Protein AF-A0AAE1FM56-F1 (afdb_monomer)

Nearest PDB structures (foldseek):
  5l8b-assembly4_V  TM=5.623E-01  e=8.344E+00  Rhodospirillum rubrum
  8dt0-assembly1_A  TM=3.353E-01  e=4.845E+00  synthetic construct
  2ykt-assembly1_A-2  TM=2.071E-01  e=7.089E+00  Homo sapiens

Foldseek 3Di:
DPPPVVVVVVVVVVVVVVVCVVCVVVVVLVVVLVVQLPDPPCPPPPNQCQPVPDVHGPDPVCCCVSPVVVVVVVLVVLVVVLVVLVVVLVVVVADLPLPPDPPPDPDPVNSVSSLVSSLSVQLSVLVVQLSVLVVCCVPDDDNVVSVVSVVSNVCSVVSNVCSQCVDPVNVVVVVVVVVVVVVVVVVVVVVVVVVVVD

Radius of gyration: 24.15 Å; Cα contacts (8 Å, |Δi|>4): 77; chains: 1; bounding box: 62×62×66 Å

Organism: Petrolisthes cinctipes (NCBI:txid88211)

Structure (mmCIF, N/CA/C/O backbone):
data_AF-A0AAE1FM56-F1
#
_entry.id   AF-A0AAE1FM56-F1
#
loop_
_atom_site.group_PDB
_atom_site.id
_atom_site.type_symbol
_atom_site.label_atom_id
_atom_site.label_alt_id
_atom_site.label_comp_id
_atom_site.label_asym_id
_atom_site.label_entity_id
_atom_site.label_seq_id
_atom_site.pdbx_PDB_ins_code
_atom_site.Cartn_x
_atom_site.Cartn_y
_atom_site.Cartn_z
_atom_site.occupancy
_atom_site.B_iso_or_equiv
_atom_site.auth_seq_id
_atom_site.auth_comp_id
_atom_site.auth_asym_id
_atom_site.auth_atom_id
_atom_site.pdbx_PDB_model_num
ATOM 1 N N . MET A 1 1 ? -36.621 0.117 8.847 1.00 38.00 1 MET A N 1
ATOM 2 C CA . MET A 1 1 ? -35.661 -0.864 9.403 1.00 38.00 1 MET A CA 1
ATOM 3 C C . MET A 1 1 ? -35.009 -1.579 8.220 1.00 38.00 1 MET A C 1
ATOM 5 O O . MET A 1 1 ? -35.700 -2.290 7.507 1.00 38.00 1 MET A O 1
ATOM 9 N N . ILE A 1 2 ? -33.745 -1.281 7.903 1.00 48.44 2 ILE A N 1
ATOM 10 C CA . ILE A 1 2 ? -33.053 -1.848 6.727 1.00 48.44 2 ILE A CA 1
ATOM 11 C C . ILE A 1 2 ? -32.674 -3.303 7.056 1.00 48.44 2 ILE A C 1
ATOM 13 O O . ILE A 1 2 ? -32.067 -3.522 8.106 1.00 48.44 2 ILE A O 1
ATOM 17 N N . PRO A 1 3 ? -33.013 -4.301 6.220 1.00 51.97 3 PRO A N 1
ATOM 18 C CA . PRO A 1 3 ? -32.754 -5.700 6.537 1.00 51.97 3 PRO A CA 1
ATOM 19 C C . PRO A 1 3 ? -31.245 -5.968 6.604 1.00 51.97 3 PRO A C 1
ATOM 21 O O . PRO A 1 3 ? -30.517 -5.821 5.621 1.00 51.97 3 PRO A O 1
ATOM 24 N N . LEU A 1 4 ? -30.779 -6.387 7.784 1.00 59.28 4 LEU A N 1
ATOM 25 C CA . LEU A 1 4 ? -29.373 -6.677 8.096 1.00 59.28 4 LEU A CA 1
ATOM 26 C C . LEU A 1 4 ? -28.754 -7.711 7.130 1.00 59.28 4 LEU A C 1
ATOM 28 O O . LEU A 1 4 ? -27.566 -7.648 6.811 1.00 59.28 4 LEU A O 1
ATOM 32 N N . SER A 1 5 ? -29.574 -8.626 6.603 1.00 61.75 5 SER A N 1
ATOM 33 C CA . SER A 1 5 ? -29.196 -9.615 5.586 1.00 61.75 5 SER A CA 1
ATOM 34 C C . SER A 1 5 ? -28.772 -8.980 4.254 1.00 61.75 5 SER A C 1
ATOM 36 O O . SER A 1 5 ? -27.830 -9.458 3.618 1.00 61.75 5 SER A O 1
ATOM 38 N N . GLY A 1 6 ? -29.406 -7.872 3.855 1.00 64.44 6 GLY A N 1
ATOM 39 C CA . GLY A 1 6 ? -29.059 -7.120 2.649 1.00 64.44 6 GLY A CA 1
ATOM 40 C C . GLY A 1 6 ? -27.697 -6.434 2.759 1.00 64.44 6 GLY A C 1
ATOM 41 O O . GLY A 1 6 ? -26.914 -6.464 1.809 1.00 64.44 6 GLY A O 1
ATOM 42 N N . ILE A 1 7 ? -27.371 -5.896 3.939 1.00 65.88 7 ILE A N 1
ATOM 43 C CA . ILE A 1 7 ? -26.083 -5.239 4.216 1.00 65.88 7 ILE A CA 1
ATOM 44 C C . ILE A 1 7 ? -24.939 -6.266 4.167 1.00 65.88 7 ILE A C 1
ATOM 46 O O . ILE A 1 7 ? -23.963 -6.067 3.449 1.00 65.88 7 ILE A O 1
ATOM 50 N N . LEU A 1 8 ? -25.098 -7.418 4.828 1.00 69.19 8 LEU A N 1
ATOM 51 C CA . LEU A 1 8 ? -24.075 -8.474 4.853 1.00 69.19 8 LEU A CA 1
ATOM 52 C C . LEU A 1 8 ? -23.844 -9.123 3.478 1.00 69.19 8 LEU A C 1
ATOM 54 O O . LEU A 1 8 ? -22.704 -9.421 3.116 1.00 69.19 8 LEU A O 1
ATOM 58 N N . LYS A 1 9 ? -24.908 -9.342 2.690 1.00 70.25 9 LYS A N 1
ATOM 59 C CA . LYS A 1 9 ? -24.791 -9.865 1.317 1.00 70.25 9 LYS A CA 1
ATOM 60 C C . LYS A 1 9 ? -24.049 -8.876 0.412 1.00 70.25 9 LYS A C 1
ATOM 62 O O . LYS A 1 9 ? -23.222 -9.294 -0.399 1.00 70.25 9 LYS A O 1
ATOM 67 N N . ASN A 1 10 ? -24.301 -7.578 0.587 1.00 78.62 10 ASN A N 1
ATOM 68 C CA . ASN A 1 10 ? -23.604 -6.517 -0.133 1.00 78.62 10 ASN A CA 1
ATOM 69 C C . ASN A 1 10 ? -22.110 -6.471 0.231 1.00 78.62 10 ASN A C 1
ATOM 71 O O . ASN A 1 10 ? -21.266 -6.383 -0.656 1.00 78.62 10 ASN A O 1
ATOM 75 N N . ASP A 1 11 ? -21.765 -6.619 1.511 1.00 81.88 11 ASP A N 1
ATOM 76 C CA . ASP A 1 11 ? -20.370 -6.602 1.965 1.00 81.88 11 ASP A CA 1
ATOM 77 C C . ASP A 1 11 ? -19.562 -7.801 1.451 1.00 81.88 11 ASP A C 1
ATOM 79 O O . ASP A 1 11 ? -18.428 -7.630 1.003 1.00 81.88 11 ASP A O 1
ATOM 83 N N . LYS A 1 12 ? -20.155 -9.003 1.413 1.00 85.75 12 LYS A N 1
ATOM 84 C CA . LYS A 1 12 ? -19.517 -10.186 0.804 1.00 85.75 12 LYS A CA 1
ATOM 85 C C . LYS A 1 12 ? -19.291 -10.013 -0.699 1.00 85.75 12 LYS A C 1
ATOM 87 O O . LYS A 1 12 ? -18.225 -10.360 -1.201 1.00 85.75 12 LYS A O 1
ATOM 92 N N . ARG A 1 13 ? -20.277 -9.461 -1.417 1.00 87.19 13 ARG A N 1
ATOM 93 C CA . ARG A 1 13 ? -20.163 -9.201 -2.861 1.00 87.19 13 ARG A CA 1
ATOM 94 C C . ARG A 1 13 ? -19.077 -8.167 -3.155 1.00 87.19 13 ARG A C 1
ATOM 96 O O . ARG A 1 13 ? -18.262 -8.391 -4.043 1.00 87.19 13 ARG A O 1
ATOM 103 N N . LYS A 1 14 ? -19.034 -7.075 -2.384 1.00 87.69 14 LYS A N 1
ATOM 104 C CA . LYS A 1 14 ? -17.967 -6.068 -2.464 1.00 87.69 14 LYS A CA 1
ATOM 105 C C . LYS A 1 14 ? -16.603 -6.696 -2.213 1.00 87.69 14 LYS A C 1
ATOM 107 O O . LYS A 1 14 ? -15.696 -6.483 -3.003 1.00 87.69 14 LYS A O 1
ATOM 112 N N . PHE A 1 15 ? -16.469 -7.496 -1.154 1.00 87.88 15 PHE A N 1
ATOM 113 C CA . PHE A 1 15 ? -15.223 -8.196 -0.850 1.00 87.88 15 PHE A CA 1
ATOM 114 C C . PHE A 1 15 ? -14.767 -9.079 -2.017 1.00 87.88 15 PHE A C 1
ATOM 116 O O . PHE A 1 15 ? -13.638 -8.934 -2.467 1.00 87.88 15 PHE A O 1
ATOM 123 N N . CYS A 1 16 ? -15.656 -9.916 -2.561 1.00 91.62 16 CYS A N 1
ATOM 124 C CA . CYS A 1 16 ? -15.349 -10.772 -3.708 1.00 91.62 16 CYS A CA 1
ATOM 125 C C . CYS A 1 16 ? -14.880 -9.964 -4.927 1.00 91.62 16 CYS A C 1
ATOM 127 O O . CYS A 1 16 ? -13.864 -10.304 -5.528 1.00 91.62 16 CYS A O 1
ATOM 129 N N . PHE A 1 17 ? -15.564 -8.862 -5.245 1.00 92.62 17 PHE A N 1
ATOM 130 C CA . PHE A 1 17 ? -15.171 -7.988 -6.348 1.00 92.62 17 PHE A CA 1
ATOM 131 C C . PHE A 1 17 ? -13.791 -7.354 -6.123 1.00 92.62 17 PHE A C 1
ATOM 133 O O . PHE A 1 17 ? -12.945 -7.397 -7.012 1.00 92.62 17 PHE A O 1
ATOM 140 N N . TYR A 1 18 ? -13.529 -6.825 -4.922 1.00 89.12 18 TYR A N 1
ATOM 141 C CA . TYR A 1 18 ? -12.221 -6.260 -4.582 1.00 89.12 18 TYR A CA 1
ATOM 142 C C . TYR A 1 18 ? -11.106 -7.308 -4.606 1.00 89.12 18 TYR A C 1
ATOM 144 O O . TYR A 1 18 ? -10.013 -7.000 -5.071 1.00 89.12 18 TYR A O 1
ATOM 152 N N . SER A 1 19 ? -11.369 -8.538 -4.156 1.00 91.69 19 SER A N 1
ATOM 153 C CA . SER A 1 19 ? -10.405 -9.638 -4.234 1.00 91.69 19 SER A CA 1
ATOM 154 C C . SER A 1 19 ? -10.120 -10.053 -5.676 1.00 91.69 19 SER A C 1
ATOM 156 O O . SER A 1 19 ? -8.962 -10.236 -6.043 1.00 91.69 19 SER A O 1
ATOM 158 N N . LEU A 1 20 ? -11.153 -10.173 -6.511 1.00 93.44 20 LEU A N 1
ATOM 159 C CA . LEU A 1 20 ? -10.969 -10.510 -7.920 1.00 93.44 20 LEU A CA 1
ATOM 160 C C . LEU A 1 20 ? -10.170 -9.422 -8.641 1.00 93.44 20 LEU A C 1
ATOM 162 O O . LEU A 1 20 ? -9.275 -9.738 -9.411 1.00 93.44 20 LEU A O 1
ATOM 166 N N . TYR A 1 21 ? -10.435 -8.150 -8.343 1.00 89.62 21 TYR A N 1
ATOM 167 C CA . TYR A 1 21 ? -9.653 -7.038 -8.872 1.00 89.62 21 TYR A CA 1
ATOM 168 C C . TYR A 1 21 ? -8.188 -7.089 -8.407 1.00 89.62 21 TYR A C 1
ATOM 170 O O . TYR A 1 21 ? -7.282 -6.987 -9.230 1.00 89.62 21 TYR A O 1
ATOM 178 N N . SER A 1 22 ? -7.938 -7.291 -7.106 1.00 89.00 22 SER A N 1
ATOM 179 C CA . SER A 1 22 ? -6.583 -7.241 -6.544 1.00 89.00 22 SER A CA 1
ATOM 180 C C . SER A 1 22 ? -5.682 -8.386 -6.998 1.00 89.00 22 SER A C 1
ATOM 182 O O . SER A 1 22 ? -4.487 -8.175 -7.154 1.00 89.00 22 SER A O 1
ATOM 184 N N . TRP A 1 23 ? -6.230 -9.590 -7.176 1.00 92.94 23 TRP A N 1
ATOM 185 C CA . TRP A 1 23 ? -5.461 -10.772 -7.586 1.00 92.94 23 TRP A CA 1
ATOM 186 C C . TRP A 1 23 ? -5.537 -11.021 -9.091 1.00 92.94 23 TRP A C 1
ATOM 188 O O . TRP A 1 23 ? -4.551 -11.413 -9.708 1.00 92.94 23 TRP A O 1
ATOM 198 N N . GLY A 1 24 ? -6.701 -10.769 -9.688 1.00 92.06 24 GLY A N 1
ATOM 199 C CA . GLY A 1 24 ? -6.954 -11.022 -11.099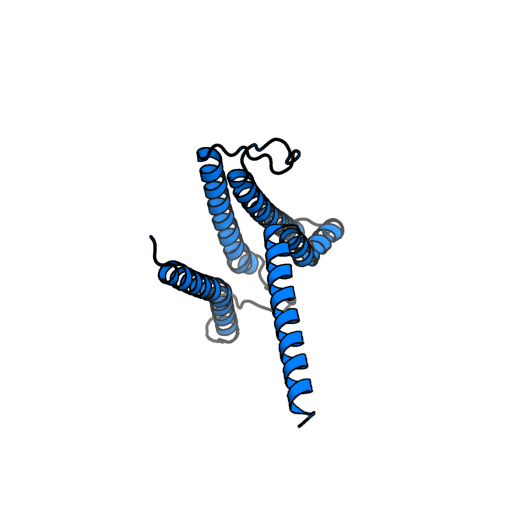 1.00 92.06 24 GLY A CA 1
ATOM 200 C C . GLY A 1 24 ? -6.184 -10.078 -12.008 1.00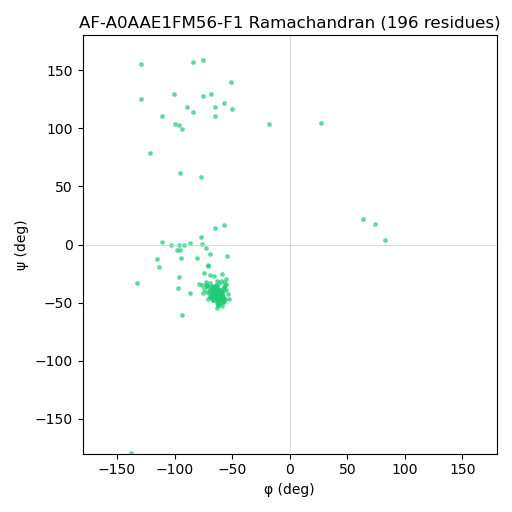 92.06 24 GLY A C 1
ATOM 201 O O . GLY A 1 24 ? -5.565 -10.552 -12.950 1.00 92.06 24 GLY A O 1
ATOM 202 N N . VAL A 1 25 ? -6.156 -8.769 -11.722 1.00 88.00 25 VAL A N 1
ATOM 203 C CA . VAL A 1 25 ? -5.444 -7.809 -12.586 1.00 88.00 25 VAL A CA 1
ATOM 204 C C . VAL A 1 25 ? -3.938 -8.111 -12.648 1.00 88.00 25 VAL A C 1
ATOM 206 O O . VAL A 1 25 ? -3.443 -8.293 -13.760 1.00 88.00 25 VAL A O 1
ATOM 209 N N . PRO A 1 26 ? -3.203 -8.259 -11.523 1.00 87.75 26 PRO A N 1
ATOM 210 C CA . PRO A 1 26 ? -1.799 -8.665 -11.579 1.00 87.75 26 PRO A CA 1
ATOM 211 C C . PRO A 1 26 ? -1.609 -10.041 -12.218 1.00 87.75 26 PRO A C 1
ATOM 213 O O . PRO A 1 26 ? -0.708 -10.202 -13.030 1.00 87.75 26 PRO A O 1
ATOM 216 N N . GLY A 1 27 ? -2.482 -11.011 -11.915 1.00 90.06 27 GLY A N 1
ATOM 217 C CA . GLY A 1 27 ? -2.405 -12.353 -12.493 1.00 90.06 27 GLY A CA 1
ATOM 218 C C . GLY A 1 27 ? -2.537 -12.355 -14.017 1.00 90.06 27 GLY A C 1
ATOM 219 O O . GLY A 1 27 ? -1.738 -12.988 -14.698 1.00 90.06 27 GLY A O 1
ATOM 220 N N . ILE A 1 28 ? -3.495 -11.602 -14.565 1.00 89.31 28 ILE A N 1
ATOM 221 C CA . ILE A 1 28 ? -3.683 -11.454 -16.014 1.00 89.31 28 ILE A CA 1
ATOM 222 C C . ILE A 1 28 ? -2.459 -10.789 -16.646 1.00 89.31 28 ILE A C 1
ATOM 224 O O . ILE A 1 28 ? -1.957 -11.291 -17.649 1.00 89.31 28 ILE A O 1
ATOM 228 N N . ILE A 1 29 ? -1.957 -9.699 -16.053 1.00 84.69 29 ILE A N 1
ATOM 229 C CA . ILE A 1 29 ? -0.752 -9.015 -16.544 1.00 84.69 29 ILE A CA 1
ATOM 230 C C . ILE A 1 29 ? 0.428 -9.994 -16.572 1.00 84.69 29 ILE A C 1
ATOM 232 O O . ILE A 1 29 ? 1.065 -10.135 -17.610 1.00 84.69 29 ILE A O 1
ATOM 236 N N . SER A 1 30 ? 0.665 -10.739 -15.488 1.00 84.25 30 SER A N 1
ATOM 237 C CA . SER A 1 30 ? 1.733 -11.742 -15.420 1.00 84.25 30 SER A CA 1
ATOM 238 C C . SER A 1 30 ? 1.579 -12.849 -16.466 1.00 84.25 30 SER A C 1
ATOM 240 O O . SER A 1 30 ? 2.564 -13.214 -17.101 1.00 84.25 30 SER A O 1
ATOM 242 N N . ILE A 1 31 ? 0.363 -13.363 -16.687 1.00 87.25 31 ILE A N 1
ATOM 243 C CA . ILE A 1 31 ? 0.100 -14.391 -17.708 1.00 87.25 31 ILE A CA 1
ATOM 244 C C . ILE A 1 31 ? 0.421 -13.857 -19.107 1.00 87.25 31 ILE A C 1
ATOM 246 O O . ILE A 1 31 ? 1.085 -14.546 -19.877 1.00 87.25 31 ILE A O 1
ATOM 250 N N . ILE A 1 32 ? -0.005 -12.632 -19.429 1.00 84.06 32 ILE A N 1
ATOM 251 C CA . ILE A 1 32 ? 0.289 -11.996 -20.720 1.00 84.06 32 ILE A CA 1
ATOM 252 C C . ILE A 1 32 ? 1.800 -11.811 -20.887 1.00 84.06 32 ILE A C 1
ATOM 254 O O . ILE A 1 32 ? 2.341 -12.164 -21.932 1.00 84.06 32 ILE A O 1
ATOM 258 N N . THR A 1 33 ? 2.495 -11.313 -19.859 1.00 78.19 33 THR A N 1
ATOM 259 C CA . THR A 1 33 ? 3.954 -11.137 -19.886 1.00 78.19 33 THR A CA 1
ATOM 260 C C . THR A 1 33 ? 4.680 -12.457 -20.149 1.00 78.19 33 THR A C 1
ATOM 262 O O . THR A 1 33 ? 5.563 -12.504 -21.002 1.00 78.19 33 THR A O 1
ATOM 265 N N . VAL A 1 34 ? 4.287 -13.543 -19.474 1.00 80.31 34 VAL A N 1
ATOM 266 C CA . VAL A 1 34 ? 4.878 -14.876 -19.680 1.00 80.31 34 VAL A CA 1
ATOM 267 C C . VAL A 1 34 ? 4.554 -15.425 -21.073 1.00 80.31 34 VAL A C 1
ATOM 269 O O . VAL A 1 34 ? 5.440 -15.962 -21.734 1.00 80.31 34 VAL A O 1
ATOM 272 N N . ALA A 1 35 ? 3.319 -15.261 -21.554 1.00 81.56 35 ALA A N 1
ATOM 273 C CA . ALA A 1 35 ? 2.911 -15.720 -22.881 1.00 81.56 35 ALA A CA 1
ATOM 274 C C . ALA A 1 35 ? 3.663 -14.994 -24.010 1.00 81.56 35 ALA A C 1
ATOM 276 O O . ALA A 1 35 ? 4.073 -15.627 -24.982 1.00 81.56 35 ALA A O 1
ATOM 277 N N . LEU A 1 36 ? 3.882 -13.683 -23.866 1.00 74.69 36 LEU A N 1
ATOM 278 C CA . LEU A 1 36 ? 4.689 -12.894 -24.798 1.00 74.69 36 LEU A CA 1
ATOM 279 C C . LEU A 1 36 ? 6.166 -13.297 -24.754 1.00 74.69 36 LEU A C 1
ATOM 281 O O . LEU A 1 36 ? 6.797 -13.370 -25.801 1.00 74.69 36 LEU A O 1
ATOM 285 N N . HIS A 1 37 ? 6.704 -13.602 -23.570 1.00 70.38 37 HIS A N 1
ATOM 286 C CA . HIS A 1 37 ? 8.084 -14.068 -23.427 1.00 70.38 37 HIS A CA 1
ATOM 287 C C . HIS A 1 37 ? 8.312 -15.457 -24.051 1.00 70.38 37 HIS A C 1
ATOM 289 O O . HIS A 1 37 ? 9.353 -15.693 -24.653 1.00 70.38 37 HIS A O 1
ATOM 295 N N . ALA A 1 38 ? 7.342 -16.368 -23.938 1.00 73.50 38 ALA A N 1
ATOM 296 C CA . ALA A 1 38 ? 7.451 -17.735 -24.452 1.00 73.50 38 ALA A CA 1
ATOM 297 C C . ALA A 1 38 ? 7.182 -17.868 -25.966 1.00 73.50 38 ALA A C 1
ATOM 299 O O . ALA A 1 38 ? 7.415 -18.936 -26.532 1.00 73.50 38 ALA A O 1
ATOM 300 N N . SER A 1 39 ? 6.662 -16.826 -26.626 1.00 69.94 39 SER A N 1
ATOM 301 C CA . SER A 1 39 ? 6.280 -16.887 -28.039 1.00 69.94 39 SER A CA 1
ATOM 302 C C . SER A 1 39 ? 7.449 -16.511 -28.964 1.00 69.94 39 SER A C 1
ATOM 304 O O . SER A 1 39 ? 7.888 -15.362 -28.948 1.00 69.94 39 SER A O 1
ATOM 306 N N . PRO A 1 40 ? 7.913 -17.415 -29.849 1.00 61.56 40 PRO A N 1
ATOM 307 C CA . PRO A 1 40 ? 8.967 -17.119 -30.825 1.00 61.56 40 PRO A CA 1
ATOM 308 C C . PRO A 1 40 ? 8.484 -16.272 -32.021 1.00 61.56 40 PRO A C 1
ATOM 310 O O . PRO A 1 40 ? 9.255 -15.999 -32.937 1.00 61.56 40 PRO A O 1
ATOM 313 N N . LEU A 1 41 ? 7.202 -15.881 -32.058 1.00 54.56 41 LEU A N 1
ATOM 314 C CA . LEU A 1 41 ? 6.525 -15.352 -33.251 1.00 54.56 41 LEU A CA 1
ATOM 315 C C . LEU A 1 41 ? 6.563 -13.824 -33.407 1.00 54.56 41 LEU A C 1
ATOM 317 O O . LEU A 1 41 ? 6.019 -13.315 -34.386 1.00 54.56 41 LEU A O 1
ATOM 321 N N . VAL A 1 42 ? 7.180 -13.074 -32.486 1.00 56.22 42 VAL A N 1
ATOM 322 C CA . VAL A 1 42 ? 7.161 -11.602 -32.541 1.00 56.22 42 VAL A CA 1
ATOM 323 C C . VAL A 1 42 ? 8.579 -11.022 -32.604 1.00 56.22 42 VAL A C 1
ATOM 325 O O . VAL A 1 42 ? 9.088 -10.522 -31.608 1.00 56.22 42 VAL A O 1
ATOM 328 N N . PRO A 1 43 ? 9.235 -11.038 -33.779 1.00 51.66 43 PRO A N 1
ATOM 329 C CA . PRO A 1 43 ? 10.604 -10.536 -33.930 1.00 51.66 43 PRO A CA 1
ATOM 330 C C . PRO A 1 43 ? 10.737 -9.005 -33.790 1.00 51.66 43 PRO A C 1
ATOM 332 O O . PRO A 1 43 ? 11.852 -8.497 -33.751 1.00 51.66 43 PRO A O 1
ATOM 335 N N . SER A 1 44 ? 9.626 -8.256 -33.722 1.00 49.19 44 SER A N 1
ATOM 336 C CA . SER A 1 44 ? 9.615 -6.781 -33.707 1.00 49.19 44 SER A CA 1
ATOM 337 C C . SER A 1 44 ? 9.082 -6.152 -32.417 1.00 49.19 44 SER A C 1
ATOM 339 O O . SER A 1 44 ? 9.228 -4.942 -32.240 1.00 49.19 44 SER A O 1
ATOM 341 N N . VAL A 1 45 ? 8.449 -6.920 -31.529 1.00 51.44 45 VAL A N 1
ATOM 342 C CA . VAL A 1 45 ? 8.114 -6.419 -30.193 1.00 51.44 45 VAL A CA 1
ATOM 343 C C . VAL A 1 45 ? 9.281 -6.854 -29.344 1.00 51.44 45 VAL A C 1
ATOM 345 O O . VAL A 1 45 ? 9.390 -8.036 -29.038 1.00 51.44 45 VAL A O 1
ATOM 348 N N . THR A 1 46 ? 10.186 -5.905 -29.112 1.00 50.28 46 THR A N 1
ATOM 349 C CA . THR A 1 46 ? 11.366 -5.982 -28.254 1.00 50.28 46 THR A CA 1
ATOM 350 C C . THR A 1 46 ? 11.225 -7.146 -27.284 1.00 50.28 46 THR A C 1
ATOM 352 O O . THR A 1 46 ? 10.375 -7.126 -26.394 1.00 50.28 46 THR A O 1
ATOM 355 N N . THR A 1 47 ? 11.939 -8.239 -27.558 1.00 53.81 47 THR A N 1
ATOM 356 C CA . THR A 1 47 ? 11.946 -9.408 -26.684 1.00 53.81 47 THR A CA 1
ATOM 357 C C . THR A 1 47 ? 12.228 -8.883 -25.286 1.00 53.81 47 THR A C 1
ATOM 359 O O . THR A 1 47 ? 13.301 -8.314 -25.091 1.00 53.81 47 THR A O 1
ATOM 362 N N . LEU A 1 48 ? 11.288 -9.045 -24.343 1.00 53.47 48 LEU A N 1
ATOM 363 C CA . LEU A 1 48 ? 11.347 -8.420 -23.009 1.00 53.47 48 LEU A CA 1
ATOM 364 C C . LEU A 1 48 ? 12.658 -8.722 -22.246 1.00 53.47 48 LEU A C 1
ATOM 366 O O . LEU A 1 48 ? 12.920 -8.115 -21.208 1.00 53.47 48 LEU A O 1
ATOM 370 N N . GLY A 1 49 ? 13.484 -9.648 -22.757 1.00 55.00 49 GLY A N 1
ATOM 371 C CA . GLY A 1 49 ? 14.916 -9.719 -22.466 1.00 55.00 49 GLY A CA 1
ATOM 372 C C . GLY A 1 49 ? 15.212 -9.996 -21.000 1.00 55.00 49 GLY A C 1
ATOM 373 O O . GLY A 1 49 ? 16.290 -9.664 -20.512 1.00 55.00 49 GLY A O 1
ATOM 374 N N . PHE A 1 50 ? 14.237 -10.564 -20.286 1.00 54.97 50 PHE A N 1
ATOM 375 C CA . PHE A 1 50 ? 14.378 -10.940 -18.892 1.00 54.97 50 PHE A CA 1
ATOM 376 C C . PHE A 1 50 ? 15.558 -11.898 -18.744 1.00 54.97 50 PHE A C 1
ATOM 378 O O . PHE A 1 50 ? 15.563 -12.968 -19.349 1.00 54.97 50 PHE A O 1
ATOM 385 N N . GLY A 1 51 ? 16.539 -11.533 -17.918 1.00 53.12 51 GLY A N 1
ATOM 386 C CA . GLY A 1 51 ? 17.600 -12.458 -17.523 1.00 53.12 51 GLY A CA 1
ATOM 387 C C . GLY A 1 51 ? 18.767 -12.608 -18.502 1.00 53.12 51 GLY A C 1
ATOM 388 O O . GLY A 1 51 ? 19.641 -13.421 -18.226 1.00 53.12 51 GLY A O 1
ATOM 389 N N . GLU A 1 52 ? 18.832 -11.855 -19.608 1.00 56.59 52 GLU A N 1
ATOM 390 C CA . GLU A 1 52 ? 19.955 -11.977 -20.561 1.00 56.59 52 GLU A CA 1
ATOM 391 C C . GLU A 1 52 ? 21.238 -11.260 -20.096 1.00 56.59 52 GLU A C 1
ATOM 393 O O . GLU A 1 52 ? 22.337 -11.730 -20.374 1.00 56.59 52 GLU A O 1
ATOM 398 N N . ILE A 1 53 ? 21.117 -10.124 -19.393 1.00 54.56 53 ILE A N 1
ATOM 399 C CA . ILE A 1 53 ? 22.261 -9.331 -18.877 1.00 54.56 53 ILE A CA 1
ATOM 400 C C . ILE A 1 53 ? 22.056 -8.945 -17.400 1.00 54.56 53 ILE A C 1
ATOM 402 O O . ILE A 1 53 ? 23.005 -8.913 -16.622 1.00 54.56 53 ILE A O 1
ATOM 406 N N . SER A 1 54 ? 20.805 -8.710 -16.998 1.00 54.03 54 SER A N 1
ATOM 407 C CA . SER A 1 54 ? 20.372 -8.500 -15.612 1.00 54.03 54 SER A CA 1
ATOM 408 C C . SER A 1 54 ? 19.197 -9.430 -15.322 1.00 54.03 54 SER A C 1
ATOM 410 O O . SER A 1 54 ? 18.444 -9.757 -16.237 1.00 54.03 54 SER A O 1
ATOM 412 N N . CYS A 1 55 ? 18.951 -9.785 -14.056 1.00 58.34 55 CYS A N 1
ATOM 413 C CA . CYS A 1 55 ? 17.758 -10.547 -13.633 1.00 58.34 55 CYS A CA 1
ATOM 414 C C . CYS A 1 55 ? 16.419 -9.790 -13.835 1.00 58.34 55 CYS A C 1
ATOM 416 O O . CYS A 1 55 ? 15.399 -10.171 -13.267 1.00 58.34 55 CYS A O 1
ATOM 418 N N . TRP A 1 56 ? 16.421 -8.700 -14.604 1.00 63.69 56 TRP A N 1
ATOM 419 C CA . TRP A 1 56 ? 15.321 -7.762 -14.803 1.00 63.69 56 TRP A CA 1
ATOM 420 C C . TRP A 1 56 ? 15.200 -7.367 -16.288 1.00 63.69 56 TRP A C 1
ATOM 422 O O . TRP A 1 56 ? 15.955 -7.878 -17.113 1.00 63.69 56 TRP A O 1
ATOM 432 N N . PHE A 1 57 ? 14.238 -6.500 -16.635 1.00 62.56 57 PHE A N 1
ATOM 433 C CA . PHE A 1 57 ? 14.012 -6.023 -18.010 1.00 62.56 57 PHE A CA 1
ATOM 434 C C . PHE A 1 57 ? 15.299 -5.500 -18.664 1.00 62.56 57 PHE A C 1
ATOM 436 O O . PHE A 1 57 ? 16.083 -4.795 -18.024 1.00 62.56 57 PHE A O 1
ATOM 443 N N . ARG A 1 58 ? 15.486 -5.815 -19.952 1.00 60.91 58 ARG A N 1
ATOM 444 C CA . ARG A 1 58 ? 16.683 -5.437 -20.717 1.00 60.91 58 ARG A CA 1
ATOM 445 C C . ARG A 1 58 ? 16.703 -3.957 -21.106 1.00 60.91 58 ARG A C 1
ATOM 447 O O . ARG A 1 58 ? 17.760 -3.336 -21.026 1.00 60.91 58 ARG A O 1
ATOM 454 N N . GLY A 1 59 ? 15.574 -3.395 -21.540 1.00 65.12 59 GLY A N 1
ATOM 455 C CA . GLY A 1 59 ? 15.473 -2.001 -21.963 1.00 65.12 59 GLY A CA 1
ATOM 456 C C . GLY A 1 59 ? 14.877 -1.080 -20.902 1.00 65.12 59 GLY A C 1
ATOM 457 O O . GLY A 1 59 ? 13.769 -1.294 -20.411 1.00 65.12 59 GLY A O 1
ATOM 458 N N . ASP A 1 60 ? 15.565 0.032 -20.642 1.00 66.56 60 ASP A N 1
ATOM 459 C CA . ASP A 1 60 ? 15.089 1.119 -19.777 1.00 66.56 60 ASP A CA 1
ATOM 460 C C . ASP A 1 60 ? 13.716 1.669 -20.207 1.00 66.56 60 ASP A C 1
ATOM 462 O O . ASP A 1 60 ? 12.905 2.063 -19.370 1.00 66.56 60 ASP A O 1
ATOM 466 N N . ILE A 1 61 ? 13.439 1.682 -21.515 1.00 67.69 61 ILE A N 1
ATOM 467 C CA . ILE A 1 61 ? 12.168 2.158 -22.083 1.00 67.69 61 ILE A CA 1
ATOM 468 C C . ILE A 1 61 ? 11.037 1.150 -21.863 1.00 67.69 61 ILE A C 1
ATOM 470 O O . ILE A 1 61 ? 9.912 1.546 -21.567 1.00 67.69 61 ILE A O 1
ATOM 474 N N . GLU A 1 62 ? 11.325 -0.147 -21.964 1.00 70.00 62 GLU A N 1
ATOM 475 C CA . GLU A 1 62 ? 10.345 -1.213 -21.730 1.00 70.00 62 GLU A CA 1
ATOM 476 C C . GLU A 1 62 ? 9.978 -1.269 -20.248 1.00 70.00 62 GLU A C 1
ATOM 478 O O . GLU A 1 62 ? 8.802 -1.320 -19.887 1.00 70.00 62 GLU A O 1
ATOM 483 N N . LEU A 1 63 ? 10.990 -1.160 -19.386 1.00 72.50 63 LEU A N 1
ATOM 484 C CA . LEU A 1 63 ? 10.821 -1.057 -17.947 1.00 72.50 63 LEU A CA 1
ATOM 485 C C . LEU A 1 63 ? 9.967 0.162 -17.569 1.00 72.50 63 LEU A C 1
ATOM 487 O O . LEU A 1 63 ? 9.037 0.056 -16.764 1.00 72.50 63 LEU A O 1
ATOM 491 N N . LEU A 1 64 ? 10.256 1.318 -18.174 1.00 73.69 64 LEU A N 1
ATOM 492 C CA . LEU A 1 64 ? 9.492 2.539 -17.947 1.00 73.69 64 LEU A CA 1
ATOM 493 C C . LEU A 1 64 ? 8.034 2.386 -18.401 1.00 73.69 64 LEU A C 1
ATOM 495 O O . LEU A 1 64 ? 7.120 2.700 -17.644 1.00 73.69 64 LEU A O 1
ATOM 499 N N . ALA A 1 65 ? 7.805 1.912 -19.626 1.00 73.44 65 ALA A N 1
ATOM 500 C CA . ALA A 1 65 ? 6.474 1.867 -20.220 1.00 73.44 65 ALA A CA 1
ATOM 501 C C . ALA A 1 65 ? 5.572 0.814 -19.560 1.00 73.44 65 ALA A C 1
ATOM 503 O O . ALA A 1 65 ? 4.432 1.118 -19.205 1.00 73.44 65 ALA A O 1
ATOM 504 N N . TYR A 1 66 ? 6.075 -0.408 -19.365 1.00 73.12 66 TYR A N 1
ATOM 505 C CA . TYR A 1 66 ? 5.251 -1.529 -18.911 1.00 73.12 66 TYR A CA 1
ATOM 506 C C . TYR A 1 66 ? 5.123 -1.608 -17.390 1.00 73.12 66 TYR A C 1
ATOM 508 O O . TYR A 1 66 ? 4.029 -1.853 -16.885 1.00 73.12 66 TYR A O 1
ATOM 516 N N . PHE A 1 67 ? 6.209 -1.381 -16.648 1.00 77.38 67 PHE A N 1
ATOM 517 C CA . PHE A 1 67 ? 6.194 -1.498 -15.190 1.00 77.38 67 PHE A CA 1
ATOM 518 C C . PHE A 1 67 ? 5.921 -0.148 -14.525 1.00 77.38 67 PHE A C 1
ATOM 520 O O . PHE A 1 67 ? 4.890 0.022 -13.870 1.00 77.38 67 PHE A O 1
ATOM 527 N N . TYR A 1 68 ? 6.791 0.845 -14.741 1.00 82.38 68 TYR A N 1
ATOM 528 C CA . TYR A 1 68 ? 6.628 2.156 -14.105 1.00 82.38 68 TYR A CA 1
ATOM 529 C C . TYR A 1 68 ? 5.370 2.885 -14.586 1.00 82.38 68 TYR A C 1
ATOM 531 O O . TYR A 1 68 ? 4.716 3.537 -13.776 1.00 82.38 68 TYR A O 1
ATOM 539 N N . GLY A 1 69 ? 4.981 2.747 -15.855 1.00 83.94 69 GLY A N 1
ATOM 540 C CA . GLY A 1 69 ? 3.762 3.338 -16.407 1.00 83.94 69 GLY A CA 1
ATOM 541 C C . GLY A 1 69 ? 2.496 2.809 -15.732 1.00 83.94 69 GLY A C 1
ATOM 542 O O . GLY A 1 69 ? 1.692 3.591 -15.218 1.00 83.94 69 GLY A O 1
ATOM 543 N N . PHE A 1 70 ? 2.348 1.481 -15.655 1.00 83.50 70 PHE A N 1
ATOM 544 C CA . PHE A 1 70 ? 1.212 0.850 -14.980 1.00 83.50 70 PHE A CA 1
ATOM 545 C C . PHE A 1 70 ? 1.136 1.248 -13.505 1.00 83.50 70 PHE A C 1
ATOM 547 O O . PHE A 1 70 ? 0.064 1.622 -13.018 1.00 83.50 70 PHE A O 1
ATOM 554 N N . VAL A 1 71 ? 2.263 1.229 -12.785 1.00 86.06 71 VAL A N 1
ATOM 555 C CA . VAL A 1 71 ? 2.211 1.581 -11.365 1.00 86.06 71 VAL A CA 1
ATOM 556 C C . VAL A 1 71 ? 2.009 3.079 -11.136 1.00 86.06 71 VAL A C 1
ATOM 558 O O . VAL A 1 71 ? 1.257 3.460 -10.238 1.00 86.06 71 VAL A O 1
ATOM 561 N N . SER A 1 72 ? 2.575 3.941 -11.981 1.00 86.12 72 SER A N 1
ATOM 562 C CA . SER A 1 72 ? 2.320 5.387 -11.931 1.00 86.12 72 SER A CA 1
ATOM 563 C C . SER A 1 72 ? 0.837 5.698 -12.134 1.00 86.12 72 SER A C 1
ATOM 565 O O . SER A 1 72 ? 0.277 6.524 -11.413 1.00 86.12 72 SER A O 1
ATOM 567 N N . PHE A 1 73 ? 0.166 4.989 -13.050 1.00 89.56 73 PHE A N 1
ATOM 568 C CA . PHE A 1 73 ? -1.282 5.094 -13.229 1.00 89.56 73 PHE A CA 1
ATOM 569 C C . PHE A 1 73 ? -2.049 4.688 -11.961 1.00 89.56 73 PHE A C 1
ATOM 571 O O . PHE A 1 73 ? -2.925 5.427 -11.505 1.00 89.56 73 PHE A O 1
ATOM 578 N N . LEU A 1 74 ? -1.698 3.554 -11.343 1.00 88.44 74 LEU A N 1
ATOM 579 C CA . LEU A 1 74 ? -2.315 3.125 -10.083 1.00 88.44 74 LEU A CA 1
ATOM 580 C C . LEU A 1 74 ? -2.091 4.145 -8.963 1.00 88.44 74 LEU A C 1
ATOM 582 O O . LEU A 1 74 ? -3.001 4.416 -8.176 1.00 88.44 74 LEU A O 1
ATOM 586 N N . PHE A 1 75 ? -0.894 4.718 -8.876 1.00 88.06 75 PHE A N 1
ATOM 587 C CA . PHE A 1 75 ? -0.565 5.738 -7.892 1.00 88.06 75 PHE A CA 1
ATOM 588 C C . PHE A 1 75 ? -1.393 7.013 -8.102 1.00 88.06 75 PHE A C 1
ATOM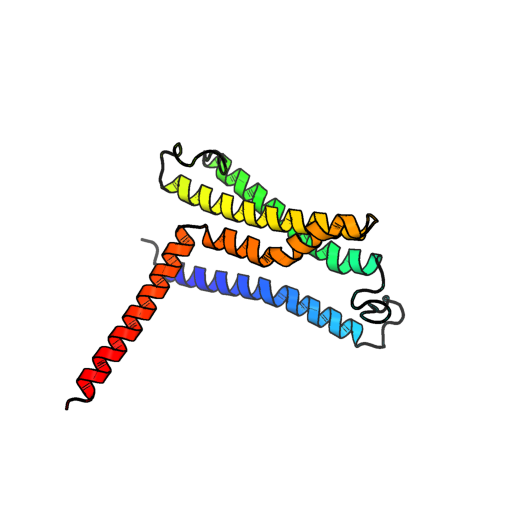 590 O O . PHE A 1 75 ? -2.001 7.511 -7.152 1.00 88.06 75 PHE A O 1
ATOM 597 N N . ALA A 1 76 ? -1.504 7.486 -9.346 1.00 90.06 76 ALA A N 1
ATOM 598 C CA . ALA A 1 76 ? -2.331 8.635 -9.708 1.00 90.06 76 ALA A CA 1
ATOM 599 C C . ALA A 1 76 ? -3.815 8.401 -9.381 1.00 90.06 76 ALA A C 1
ATOM 601 O O . ALA A 1 76 ? -4.455 9.251 -8.761 1.00 90.06 76 ALA A O 1
ATOM 602 N N . ALA A 1 77 ? -4.357 7.225 -9.708 1.00 90.81 77 ALA A N 1
ATOM 603 C CA . ALA A 1 77 ? -5.729 6.864 -9.354 1.00 90.81 77 ALA A CA 1
ATOM 604 C C . ALA A 1 77 ? -5.948 6.868 -7.828 1.00 90.81 77 ALA A C 1
ATOM 606 O O . ALA A 1 77 ? -6.938 7.416 -7.338 1.00 90.81 77 ALA A O 1
ATOM 607 N N . ASN A 1 78 ? -5.002 6.319 -7.057 1.00 89.44 78 ASN A N 1
ATOM 608 C CA . ASN A 1 78 ? -5.054 6.354 -5.594 1.00 89.44 78 ASN A CA 1
ATOM 609 C C . ASN A 1 78 ? -4.983 7.783 -5.037 1.00 89.44 78 ASN A C 1
ATOM 611 O O . ASN A 1 78 ? -5.690 8.088 -4.074 1.00 89.44 78 ASN A O 1
ATOM 615 N N . LEU A 1 79 ? -4.186 8.664 -5.646 1.00 90.62 79 LEU A N 1
ATOM 616 C CA . LEU A 1 79 ? -4.118 10.074 -5.271 1.00 90.62 79 LEU A CA 1
ATOM 617 C C . LEU A 1 79 ? -5.466 10.772 -5.492 1.00 90.62 79 LEU A C 1
ATOM 619 O O . LEU A 1 79 ? -5.949 11.440 -4.582 1.00 90.62 79 LEU A O 1
ATOM 623 N N . VAL A 1 80 ? -6.121 10.569 -6.640 1.00 93.06 80 VAL A N 1
ATOM 624 C CA . VAL A 1 80 ? -7.455 11.144 -6.904 1.00 93.06 80 VAL A CA 1
ATOM 625 C C . VAL A 1 80 ? -8.475 10.671 -5.864 1.00 93.06 80 VAL A C 1
ATOM 627 O O . VAL A 1 80 ? -9.221 11.481 -5.315 1.00 93.06 80 VAL A O 1
ATOM 630 N N . LEU A 1 81 ? -8.483 9.378 -5.525 1.00 87.62 81 LEU A N 1
ATOM 631 C CA . LEU A 1 81 ? -9.371 8.834 -4.489 1.00 87.62 81 LEU A CA 1
ATOM 632 C C . LEU A 1 81 ? -9.079 9.419 -3.099 1.00 87.62 81 LEU A C 1
ATOM 634 O O . LEU A 1 81 ? -10.002 9.663 -2.312 1.00 87.62 81 LEU A O 1
ATOM 638 N N . LEU A 1 82 ? -7.804 9.654 -2.784 1.00 87.06 82 LEU A N 1
ATOM 639 C CA . LEU A 1 82 ? -7.390 10.285 -1.537 1.00 87.06 82 LEU A CA 1
ATOM 640 C C . LEU A 1 82 ? -7.856 11.745 -1.482 1.00 87.06 82 LEU A C 1
ATOM 642 O O . LEU A 1 82 ? -8.459 12.136 -0.485 1.00 87.06 82 LEU A O 1
ATOM 646 N N . LEU A 1 83 ? -7.656 12.512 -2.558 1.00 89.19 83 LEU A N 1
ATOM 647 C CA . LEU A 1 83 ? -8.124 13.896 -2.688 1.00 89.19 83 LEU A CA 1
ATOM 648 C C . LEU A 1 83 ? -9.646 13.986 -2.572 1.00 89.19 83 LEU A C 1
ATOM 650 O O . LEU A 1 83 ? -10.155 14.808 -1.815 1.00 89.19 83 LEU A O 1
ATOM 654 N N . HIS A 1 84 ? -10.374 13.086 -3.233 1.00 87.94 84 HIS A N 1
ATOM 655 C CA . HIS A 1 84 ? -11.823 12.989 -3.087 1.00 87.94 84 HIS A CA 1
ATOM 656 C C . HIS A 1 84 ? -12.222 12.713 -1.629 1.00 87.94 84 HIS A C 1
ATOM 658 O O . HIS A 1 84 ? -13.150 13.321 -1.103 1.00 87.94 84 HIS A O 1
ATOM 664 N N . THR A 1 85 ? -11.494 11.836 -0.931 1.00 84.69 85 THR A N 1
ATOM 665 C CA . THR A 1 85 ? -11.752 11.561 0.492 1.00 84.69 85 THR A CA 1
ATOM 666 C C . THR A 1 85 ? -11.456 12.781 1.376 1.00 84.69 85 THR A C 1
ATOM 668 O O . THR A 1 85 ? -12.220 13.039 2.304 1.00 84.69 85 THR A O 1
ATOM 671 N N . ILE A 1 86 ? -10.392 13.543 1.089 1.00 84.12 86 ILE A N 1
ATOM 672 C CA . ILE A 1 86 ? -10.077 14.809 1.778 1.00 84.12 86 ILE A CA 1
ATOM 673 C C . ILE A 1 86 ? -11.209 15.810 1.571 1.00 84.12 86 ILE A C 1
ATOM 675 O O . ILE A 1 86 ? -11.689 16.395 2.538 1.00 84.12 86 ILE A O 1
ATOM 679 N N . TRP A 1 87 ? -11.658 15.978 0.328 1.00 85.75 87 TRP A N 1
ATOM 680 C CA . TRP A 1 87 ? -12.720 16.914 -0.021 1.00 85.75 87 TRP A CA 1
ATOM 681 C C . TRP A 1 87 ? -14.033 16.574 0.689 1.00 85.75 87 TRP A C 1
ATOM 683 O O . TRP A 1 87 ? -14.628 17.434 1.336 1.00 85.75 87 TRP A O 1
ATOM 693 N N . MET A 1 88 ? -14.421 15.296 0.681 1.00 82.88 88 MET A N 1
ATOM 694 C CA . MET A 1 88 ? -15.585 14.806 1.424 1.00 82.88 88 MET A CA 1
ATOM 695 C C . MET A 1 88 ? -15.456 15.031 2.938 1.00 82.88 88 MET A C 1
ATOM 697 O O . MET A 1 88 ? -16.429 15.400 3.594 1.00 82.88 88 MET A O 1
ATOM 701 N N . LEU A 1 89 ? -14.267 14.820 3.513 1.00 76.12 89 LEU A N 1
ATOM 702 C CA . LEU A 1 89 ? -14.020 15.038 4.942 1.00 76.12 89 LEU A CA 1
ATOM 703 C C . LEU A 1 89 ? -14.087 16.527 5.313 1.00 76.12 89 LEU A C 1
ATOM 705 O O . LEU A 1 89 ? -14.643 16.874 6.354 1.00 76.12 89 LEU A O 1
ATOM 709 N N . HIS A 1 90 ? -13.567 17.394 4.445 1.00 77.75 90 HIS A N 1
ATOM 710 C CA . HIS A 1 90 ? -13.634 18.843 4.600 1.00 77.75 90 HIS A CA 1
ATOM 711 C C . HIS A 1 90 ? -15.082 19.345 4.522 1.00 77.75 90 HIS A C 1
ATOM 713 O O . HIS A 1 90 ? -15.512 20.127 5.366 1.00 77.75 90 HIS A O 1
ATOM 719 N N . GLN A 1 91 ? -15.869 18.842 3.564 1.00 78.25 91 GLN A N 1
ATOM 720 C CA . GLN A 1 91 ? -17.291 19.175 3.440 1.00 78.25 91 GLN A CA 1
ATOM 721 C C . GLN A 1 91 ? -18.109 18.721 4.660 1.00 78.25 91 GLN A C 1
ATOM 723 O O . GLN A 1 91 ? -19.061 19.390 5.049 1.00 78.25 91 GLN A O 1
ATOM 728 N N . ALA A 1 92 ? -17.713 17.622 5.307 1.00 72.00 92 ALA A N 1
ATOM 729 C CA . ALA A 1 92 ? -18.313 17.146 6.552 1.00 72.00 92 ALA A CA 1
ATOM 730 C C . ALA A 1 92 ? -17.878 17.941 7.807 1.00 72.00 92 ALA A C 1
ATOM 732 O O . ALA A 1 92 ? -18.209 17.542 8.924 1.00 72.00 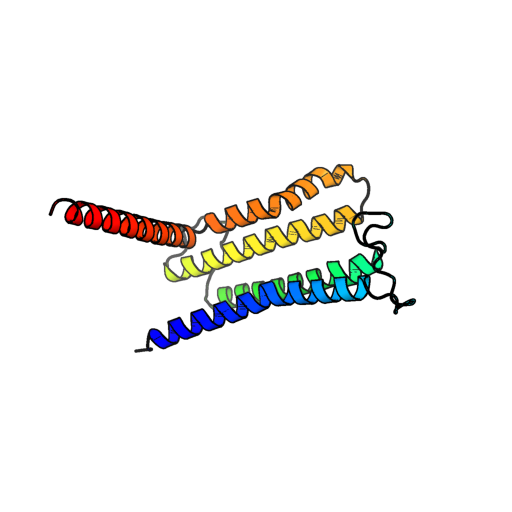92 ALA A O 1
ATOM 733 N N . GLY A 1 93 ? -17.123 19.038 7.652 1.00 66.44 93 GLY A N 1
ATOM 734 C CA . GLY A 1 93 ? -16.651 19.880 8.758 1.00 66.44 93 GLY A CA 1
ATOM 735 C C . GLY A 1 93 ? -15.522 19.255 9.585 1.00 66.44 93 GLY A C 1
ATOM 736 O O . GLY A 1 93 ? -15.287 19.653 10.725 1.00 66.44 93 GLY A O 1
ATOM 737 N N . GLY A 1 94 ? -14.836 18.237 9.056 1.00 62.72 94 GLY A N 1
ATOM 738 C CA . GLY A 1 9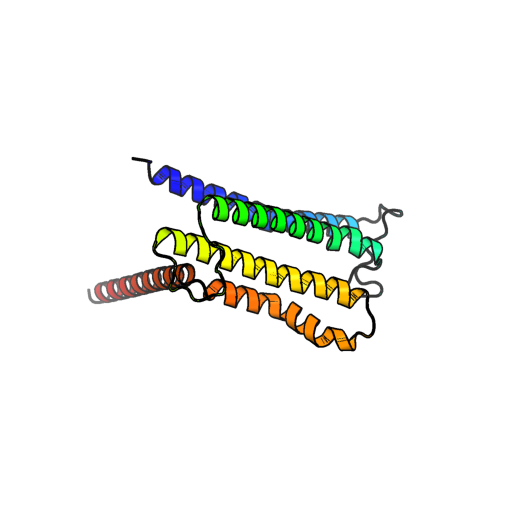4 ? -13.697 17.612 9.719 1.00 62.72 94 GLY A CA 1
ATOM 739 C C . GLY A 1 94 ? -12.402 18.384 9.465 1.00 62.72 94 GLY A C 1
ATOM 740 O O . GLY A 1 94 ? -11.897 18.384 8.346 1.00 62.72 94 GLY A O 1
ATOM 741 N N . SER A 1 95 ? -11.807 18.977 10.504 1.00 59.09 95 SER A N 1
ATOM 742 C CA . SER A 1 95 ? -10.435 19.497 10.413 1.00 59.09 95 SER A CA 1
ATOM 743 C C . SER A 1 95 ? -9.431 18.349 10.282 1.00 59.09 95 SER A C 1
ATOM 745 O O . SER A 1 95 ? -9.433 17.408 11.084 1.00 59.09 95 SER A O 1
ATOM 747 N N . LEU A 1 96 ? -8.541 18.438 9.285 1.00 59.12 96 LEU A N 1
ATOM 748 C CA . LEU A 1 96 ? -7.507 17.445 8.978 1.00 59.12 96 LEU A CA 1
ATOM 749 C C . LEU A 1 96 ? -6.324 17.526 9.950 1.00 59.12 96 LEU A C 1
ATOM 751 O O . LEU A 1 96 ? -5.168 17.712 9.579 1.00 59.12 96 LEU A O 1
ATOM 755 N N . GLN A 1 97 ? -6.611 17.371 11.233 1.00 58.44 97 GLN A N 1
ATOM 756 C CA . GLN A 1 97 ? -5.612 17.447 12.284 1.00 58.44 97 GLN A CA 1
ATOM 757 C C . GLN A 1 97 ? -5.120 16.032 12.619 1.00 58.44 97 GLN A C 1
ATOM 759 O O . GLN A 1 97 ? -5.313 15.508 13.711 1.00 58.44 97 GLN A O 1
ATOM 764 N N . CYS A 1 98 ? -4.521 15.370 11.622 1.00 52.44 98 CYS A N 1
ATOM 765 C CA . CYS A 1 98 ? -4.021 13.996 11.744 1.00 52.44 98 CYS A CA 1
ATOM 766 C C . CYS A 1 98 ? -2.795 13.871 12.666 1.00 52.44 98 CYS A C 1
ATOM 768 O O . CYS A 1 98 ? -2.590 12.808 13.252 1.00 52.44 98 CYS A O 1
ATOM 770 N N . CYS A 1 99 ? -2.007 14.944 12.811 1.00 44.94 99 CYS A N 1
ATOM 771 C CA . CYS A 1 99 ? -0.726 14.930 13.531 1.00 44.94 99 CYS A CA 1
ATOM 772 C C . CYS A 1 99 ? -0.716 15.763 14.824 1.00 44.94 99 CYS A C 1
ATOM 774 O O . CYS A 1 99 ? 0.120 15.527 15.692 1.00 44.94 99 CYS A O 1
ATOM 776 N N . VAL A 1 100 ? -1.650 16.703 15.007 1.00 45.31 100 VAL A N 1
ATOM 777 C CA . VAL A 1 100 ? -1.703 17.546 16.211 1.00 45.31 100 VAL A CA 1
ATOM 778 C C . VAL A 1 100 ? -2.759 16.989 17.160 1.00 45.31 100 VAL A C 1
ATOM 780 O O . VAL A 1 100 ? -3.954 17.112 16.928 1.00 45.31 100 VAL A O 1
ATOM 783 N N . ARG A 1 101 ? -2.271 16.314 18.206 1.00 45.97 101 ARG A N 1
ATOM 784 C CA . ARG A 1 101 ? -2.930 15.968 19.477 1.00 45.97 101 ARG A CA 1
ATOM 785 C C . ARG A 1 101 ? -4.462 15.837 19.417 1.00 45.97 101 ARG A C 1
ATOM 787 O O . ARG A 1 101 ? -5.214 16.801 19.480 1.00 45.97 101 ARG A O 1
ATOM 794 N N . GLN A 1 102 ? -4.889 14.577 19.431 1.00 52.28 102 GLN A N 1
ATOM 795 C CA . GLN A 1 102 ? -6.246 14.018 19.337 1.00 52.28 102 GLN A CA 1
ATOM 796 C C . GLN A 1 102 ? -7.285 14.485 20.392 1.00 52.28 102 GLN A C 1
ATOM 798 O O . GLN A 1 102 ? -8.291 13.805 20.586 1.00 52.28 102 GLN A O 1
ATOM 803 N N . HIS A 1 103 ? -7.039 15.582 21.109 1.00 46.75 103 HIS A N 1
ATOM 804 C CA . HIS A 1 103 ? -7.789 16.015 22.291 1.00 46.75 103 HIS A CA 1
ATOM 805 C C . HIS A 1 103 ? -8.870 17.078 21.999 1.00 46.75 103 HIS A C 1
ATOM 807 O O . HIS A 1 103 ? -9.615 17.435 22.900 1.00 46.75 103 HIS A O 1
ATOM 813 N N . LEU A 1 104 ? -8.969 17.583 20.762 1.00 48.50 104 LEU A N 1
ATOM 814 C CA . LEU A 1 104 ? -9.838 18.721 20.406 1.00 48.50 104 LEU A CA 1
ATOM 815 C C . LEU A 1 104 ? -11.044 18.376 19.507 1.00 48.50 104 LEU A C 1
ATOM 817 O O . LEU A 1 104 ? -11.785 19.272 19.125 1.00 48.50 104 LEU A O 1
ATOM 821 N N . LEU A 1 105 ? -11.267 17.103 19.147 1.00 53.66 105 LEU A N 1
ATOM 822 C CA . LEU A 1 105 ? -12.423 16.706 18.325 1.00 53.66 105 LEU A CA 1
ATOM 823 C C . LEU A 1 105 ? -13.575 16.215 19.216 1.00 53.66 105 LEU A C 1
ATOM 825 O O . LEU A 1 105 ? -13.551 15.084 19.702 1.00 53.66 105 LEU A O 1
ATOM 829 N N . ASP A 1 106 ? -14.572 17.082 19.384 1.00 48.09 106 ASP A N 1
ATOM 830 C CA . ASP A 1 106 ? -15.687 17.014 20.346 1.00 48.09 106 ASP A CA 1
ATOM 831 C C . ASP A 1 106 ? -16.769 15.950 20.032 1.00 48.09 106 ASP A C 1
ATOM 833 O O . ASP A 1 106 ? -17.689 15.713 20.805 1.00 48.09 106 ASP A O 1
ATOM 837 N N . THR A 1 107 ? -16.668 15.226 18.908 1.00 58.28 107 THR A N 1
ATOM 838 C CA . THR A 1 107 ? -17.645 14.180 18.549 1.00 58.28 107 THR A CA 1
ATOM 839 C C . THR A 1 107 ? -16.979 12.849 18.181 1.00 58.28 107 THR A C 1
ATOM 841 O O . THR A 1 107 ? -16.124 12.746 17.294 1.00 58.28 107 THR A O 1
ATOM 844 N N . SER A 1 108 ? -17.394 11.772 18.860 1.00 58.53 108 SER A N 1
ATOM 845 C CA . SER A 1 108 ? -16.865 10.405 18.692 1.00 58.53 108 SER A CA 1
ATOM 846 C C . SER A 1 108 ? -16.980 9.875 17.253 1.00 58.53 108 SER A C 1
ATOM 848 O O . SER A 1 108 ? -16.104 9.141 16.786 1.00 58.53 108 SER A O 1
ATOM 850 N N . PHE A 1 109 ? -18.021 10.293 16.524 1.00 59.75 109 PHE A N 1
ATOM 851 C CA . PHE A 1 109 ? -18.260 9.938 15.125 1.00 59.75 109 PHE A CA 1
ATOM 852 C C . PHE A 1 109 ? -17.199 10.522 14.181 1.00 59.75 109 PHE A C 1
ATOM 854 O O . PHE A 1 109 ? -16.692 9.810 13.310 1.00 59.75 109 PHE A O 1
ATOM 861 N N . ASN A 1 110 ? -16.794 11.779 14.386 1.00 65.50 110 ASN A N 1
ATOM 862 C CA . ASN A 1 110 ? -15.816 12.441 13.523 1.00 65.50 110 ASN A CA 1
ATOM 863 C C . ASN A 1 110 ? -14.403 11.865 13.744 1.00 65.50 110 ASN A C 1
ATOM 865 O O . ASN A 1 110 ? -13.658 11.604 12.798 1.00 65.50 110 ASN A O 1
ATOM 869 N N . ARG A 1 111 ? -14.074 11.501 14.994 1.00 69.50 111 ARG A N 1
ATOM 870 C CA . ARG A 1 111 ? -12.791 10.866 15.355 1.00 69.50 111 ARG A CA 1
ATOM 871 C C . ARG A 1 111 ? -12.532 9.550 14.611 1.00 69.50 111 ARG A C 1
ATOM 873 O O . ARG A 1 111 ? -11.389 9.275 14.241 1.00 69.50 111 ARG A O 1
ATOM 880 N N . HIS A 1 112 ? -13.558 8.725 14.391 1.00 71.56 112 HIS A N 1
ATOM 881 C CA . HIS A 1 112 ? -13.407 7.453 13.674 1.00 71.56 112 HIS A CA 1
ATOM 882 C C . HIS A 1 112 ? -13.128 7.638 12.178 1.00 71.56 112 HIS A C 1
ATOM 884 O O . HIS A 1 112 ? -12.282 6.923 11.633 1.00 71.56 112 HIS A O 1
ATOM 890 N N . HIS A 1 113 ? -13.807 8.588 11.532 1.00 74.06 113 HIS A N 1
ATOM 891 C CA . HIS A 1 113 ? -13.601 8.909 10.118 1.00 74.06 113 HIS A CA 1
ATOM 892 C C . HIS A 1 113 ? -12.224 9.533 9.889 1.00 74.06 113 HIS A C 1
ATOM 894 O O . HIS A 1 113 ? -11.484 9.059 9.028 1.00 74.06 113 HIS A O 1
ATOM 900 N N . VAL A 1 114 ? -11.829 10.487 10.741 1.00 75.38 114 VAL A N 1
ATOM 901 C CA . VAL A 1 114 ? -10.492 11.098 10.714 1.00 75.38 114 VAL A CA 1
ATOM 902 C C . VAL A 1 114 ? -9.406 10.042 10.926 1.00 75.38 114 VAL A C 1
ATOM 904 O O . VAL A 1 114 ? -8.476 9.960 10.135 1.00 75.38 114 VAL A O 1
ATOM 907 N N . GLN A 1 115 ? -9.532 9.148 11.915 1.00 78.00 115 GLN A N 1
ATOM 908 C CA . GLN A 1 115 ? -8.529 8.096 12.135 1.00 78.00 115 GLN A CA 1
ATOM 909 C C . GLN A 1 115 ? -8.403 7.134 10.941 1.00 78.00 115 GLN A C 1
ATOM 911 O O . GLN A 1 115 ? -7.292 6.732 10.588 1.00 78.00 115 GLN A O 1
ATOM 916 N N . ALA A 1 116 ? -9.524 6.742 10.329 1.00 80.00 116 ALA A N 1
ATOM 917 C CA . ALA A 1 116 ? -9.511 5.893 9.141 1.00 80.00 116 ALA A CA 1
ATOM 918 C C . ALA A 1 116 ? -8.880 6.613 7.940 1.00 80.00 116 ALA A C 1
ATOM 920 O O . ALA A 1 116 ? -8.148 5.980 7.178 1.00 80.00 116 ALA A O 1
ATOM 921 N N . PHE A 1 117 ? -9.128 7.917 7.798 1.00 83.69 117 PHE A N 1
ATOM 922 C CA . PHE A 1 117 ? -8.486 8.758 6.799 1.00 83.69 117 PHE A CA 1
ATOM 923 C C . PHE A 1 117 ? -6.974 8.853 7.027 1.00 83.69 117 PHE A C 1
ATOM 925 O O . PHE A 1 117 ? -6.222 8.489 6.130 1.00 83.69 117 PHE A O 1
ATOM 932 N N . CYS A 1 118 ? -6.519 9.244 8.226 1.00 82.75 118 CYS A N 1
ATOM 933 C CA . CYS A 1 118 ? -5.090 9.387 8.522 1.00 82.75 118 CYS A CA 1
ATOM 934 C C . CYS A 1 118 ? -4.344 8.074 8.270 1.00 82.75 118 CYS A C 1
ATOM 936 O O . CYS A 1 118 ? -3.260 8.073 7.707 1.00 82.75 118 CYS A O 1
ATOM 938 N N . GLN A 1 119 ? -4.959 6.936 8.604 1.00 85.19 119 GLN A N 1
ATOM 939 C CA . GLN A 1 119 ? -4.394 5.629 8.289 1.00 85.19 119 GLN A CA 1
ATOM 940 C C . GLN A 1 119 ? -4.225 5.405 6.776 1.00 85.19 119 GLN A C 1
ATOM 942 O O . GLN A 1 119 ? -3.176 4.931 6.349 1.00 85.19 119 GLN A O 1
ATOM 947 N N . ARG A 1 120 ? -5.248 5.707 5.966 1.00 87.19 120 ARG A N 1
ATOM 948 C CA . ARG A 1 120 ? -5.174 5.585 4.497 1.00 87.19 120 ARG A CA 1
ATOM 949 C C . ARG A 1 120 ? -4.136 6.541 3.914 1.00 87.19 120 ARG A C 1
ATOM 951 O O . ARG A 1 120 ? -3.379 6.142 3.040 1.00 87.19 120 ARG A O 1
ATOM 958 N N . PHE A 1 121 ? -4.072 7.759 4.443 1.00 87.69 121 PHE A N 1
ATOM 959 C CA . PHE A 1 121 ? -3.092 8.765 4.062 1.00 87.69 121 PHE A CA 1
ATOM 960 C C . PHE A 1 121 ? -1.659 8.315 4.373 1.00 87.69 121 PHE A C 1
ATOM 962 O O . PHE A 1 121 ? -0.805 8.386 3.500 1.00 87.69 121 PHE A O 1
ATOM 969 N N . SER A 1 122 ? -1.393 7.774 5.567 1.00 88.75 122 SER A N 1
ATOM 970 C CA . SER A 1 122 ? -0.070 7.236 5.914 1.00 88.75 122 SER A CA 1
ATOM 971 C C . SER A 1 122 ? 0.342 6.078 5.007 1.00 88.75 122 SER A C 1
ATOM 973 O O . SER A 1 122 ? 1.499 6.005 4.611 1.00 88.75 122 SER A O 1
ATOM 975 N N . LEU A 1 123 ? -0.595 5.190 4.651 1.00 89.69 123 LEU A N 1
ATOM 976 C CA . LEU A 1 123 ? -0.325 4.117 3.689 1.00 89.69 123 LEU A CA 1
ATOM 977 C C . LEU A 1 123 ? 0.033 4.680 2.310 1.00 89.69 123 LEU A C 1
ATOM 979 O O . LEU A 1 123 ? 1.011 4.242 1.716 1.00 89.69 123 LEU A O 1
ATOM 983 N N . PHE A 1 124 ? -0.723 5.669 1.827 1.00 90.38 124 PHE A N 1
ATOM 984 C CA . PHE A 1 124 ? -0.423 6.351 0.570 1.00 90.38 124 PHE A CA 1
ATOM 985 C C . PHE A 1 124 ? 0.952 7.029 0.602 1.00 90.38 124 PHE A C 1
ATOM 987 O O . PHE A 1 124 ? 1.717 6.874 -0.340 1.00 90.38 124 PHE A O 1
ATOM 994 N N . LEU A 1 125 ? 1.287 7.722 1.694 1.00 89.88 125 LEU A N 1
ATOM 995 C CA . LEU A 1 125 ? 2.563 8.418 1.847 1.00 89.88 125 LEU A CA 1
ATOM 996 C C . LEU A 1 125 ? 3.750 7.450 1.828 1.00 89.88 125 LEU A C 1
ATOM 998 O O . LEU A 1 125 ? 4.719 7.709 1.125 1.00 89.88 125 LEU A O 1
ATOM 1002 N N . VAL A 1 126 ? 3.672 6.331 2.555 1.00 91.06 126 VAL A N 1
ATOM 1003 C CA . VAL A 1 126 ? 4.739 5.316 2.538 1.00 91.06 126 VAL A CA 1
ATOM 1004 C C . VAL A 1 126 ? 4.935 4.763 1.129 1.00 91.06 126 VAL A C 1
ATOM 1006 O O . VAL A 1 126 ? 6.062 4.725 0.652 1.00 91.06 126 VAL A O 1
ATOM 1009 N N . MET A 1 127 ? 3.847 4.409 0.435 1.00 90.31 127 MET A N 1
ATOM 1010 C CA . MET A 1 127 ? 3.933 3.961 -0.957 1.00 90.31 127 MET A CA 1
ATOM 1011 C C . MET A 1 127 ? 4.545 5.044 -1.859 1.00 90.31 127 MET A C 1
ATOM 1013 O O . MET A 1 127 ? 5.447 4.745 -2.629 1.00 90.31 127 MET A O 1
ATOM 1017 N N . ALA A 1 128 ? 4.089 6.296 -1.753 1.00 88.94 128 ALA A N 1
ATOM 1018 C CA . ALA A 1 128 ? 4.578 7.421 -2.550 1.00 88.94 128 ALA A CA 1
ATOM 1019 C C . ALA A 1 128 ? 6.084 7.633 -2.393 1.00 88.94 128 ALA A C 1
ATOM 1021 O O . ALA A 1 128 ? 6.793 7.793 -3.383 1.00 88.94 128 ALA A O 1
ATOM 1022 N N . LEU A 1 129 ? 6.562 7.623 -1.146 1.00 90.19 129 LEU A N 1
ATOM 1023 C CA . LEU A 1 129 ? 7.970 7.820 -0.831 1.00 90.19 129 LEU A CA 1
ATOM 1024 C C . LEU A 1 129 ? 8.820 6.709 -1.442 1.00 90.19 129 LEU A C 1
ATOM 1026 O O . LEU A 1 129 ? 9.762 7.028 -2.157 1.00 90.19 129 LEU A O 1
ATOM 1030 N N . CYS A 1 130 ? 8.445 5.441 -1.246 1.00 90.50 130 CYS A N 1
ATOM 1031 C CA . CYS A 1 130 ? 9.167 4.307 -1.827 1.00 90.50 130 CYS A CA 1
ATOM 1032 C C . CYS A 1 130 ? 9.191 4.362 -3.364 1.00 90.50 130 CYS A C 1
ATOM 1034 O O . CYS A 1 130 ? 10.232 4.135 -3.972 1.00 90.50 130 CYS A O 1
ATOM 1036 N N . TRP A 1 131 ? 8.077 4.740 -4.000 1.00 88.81 131 TRP A N 1
ATOM 1037 C CA . TRP A 1 131 ? 8.012 4.891 -5.457 1.00 88.81 131 TRP A CA 1
ATOM 1038 C C . TRP A 1 131 ? 8.920 6.003 -5.985 1.00 88.81 131 TRP A C 1
ATOM 1040 O O . TRP A 1 131 ? 9.625 5.802 -6.971 1.00 88.81 131 TRP A O 1
ATOM 1050 N N . ILE A 1 132 ? 8.926 7.169 -5.335 1.00 88.19 132 ILE A N 1
ATOM 1051 C CA . ILE A 1 132 ? 9.789 8.287 -5.735 1.00 88.19 132 ILE A CA 1
ATOM 1052 C C . ILE A 1 132 ? 11.261 7.912 -5.544 1.00 88.19 132 ILE A C 1
ATOM 1054 O O . ILE A 1 132 ? 12.069 8.162 -6.435 1.00 88.19 132 ILE A O 1
ATOM 1058 N N . THR A 1 133 ? 11.616 7.288 -4.416 1.00 87.38 133 THR A N 1
ATOM 1059 C CA . THR A 1 133 ? 13.003 6.885 -4.156 1.00 87.38 133 THR A CA 1
ATOM 1060 C C . THR A 1 133 ? 13.493 5.824 -5.132 1.00 87.38 133 THR A C 1
ATOM 1062 O O . THR A 1 133 ? 14.634 5.911 -5.566 1.00 87.38 133 THR A O 1
ATOM 1065 N N . GLU A 1 134 ? 12.637 4.883 -5.536 1.00 86.94 134 GLU A N 1
ATOM 1066 C CA . GLU A 1 134 ? 12.989 3.849 -6.516 1.00 86.94 134 GLU A CA 1
ATOM 1067 C C . GLU A 1 134 ? 13.320 4.459 -7.886 1.00 86.94 134 GLU A C 1
ATOM 1069 O O . GLU A 1 134 ? 14.356 4.173 -8.488 1.00 86.94 134 GLU A O 1
ATOM 1074 N N . VAL A 1 135 ? 12.465 5.372 -8.362 1.00 84.81 135 VAL A N 1
ATOM 1075 C CA . VAL A 1 135 ? 12.668 6.057 -9.648 1.00 84.81 135 VAL A CA 1
ATOM 1076 C C . VAL A 1 135 ? 13.936 6.914 -9.625 1.00 84.81 135 VAL A C 1
ATOM 1078 O O . VAL A 1 135 ? 14.660 6.969 -10.622 1.00 84.81 135 VAL A O 1
ATOM 1081 N N . LEU A 1 136 ? 14.220 7.582 -8.503 1.00 85.56 136 LEU A N 1
ATOM 1082 C CA . LEU A 1 136 ? 15.420 8.405 -8.363 1.00 85.56 136 LEU A CA 1
ATOM 1083 C C . LEU A 1 136 ? 16.702 7.561 -8.257 1.00 85.56 136 LEU A C 1
ATOM 1085 O O . LEU A 1 136 ? 17.681 7.899 -8.925 1.00 85.56 136 LEU A O 1
ATOM 1089 N N . SER A 1 137 ? 16.673 6.450 -7.507 1.00 85.25 137 SER A N 1
ATOM 1090 C CA . SER A 1 137 ? 17.782 5.483 -7.384 1.00 85.25 137 SER A CA 1
ATOM 1091 C C . SER A 1 137 ? 18.199 4.916 -8.739 1.00 85.25 137 SER A C 1
ATOM 1093 O O . SER A 1 137 ? 19.386 4.772 -9.038 1.00 85.25 137 SER A O 1
ATOM 1095 N N . TRP A 1 138 ? 17.230 4.710 -9.632 1.00 79.44 138 TRP A N 1
ATOM 1096 C CA . TRP A 1 138 ? 17.505 4.274 -10.997 1.00 79.44 138 TRP A CA 1
ATOM 1097 C C . TRP A 1 138 ? 18.191 5.339 -11.872 1.00 79.44 138 TRP A C 1
ATOM 1099 O O . TRP A 1 138 ? 18.985 4.989 -12.746 1.00 79.44 138 TRP A O 1
ATOM 1109 N N . LYS A 1 139 ? 17.900 6.634 -11.680 1.00 80.50 139 LYS A N 1
ATOM 1110 C CA . LYS A 1 139 ? 18.382 7.708 -12.571 1.00 80.50 139 LYS A CA 1
ATOM 1111 C C . LYS A 1 139 ? 19.645 8.421 -12.099 1.00 80.50 139 LYS A C 1
ATOM 1113 O O . LYS A 1 139 ? 20.368 8.950 -12.942 1.00 80.50 139 LYS A O 1
ATOM 1118 N N . ILE A 1 140 ? 19.903 8.481 -10.795 1.00 83.31 140 ILE A N 1
ATOM 1119 C CA . ILE A 1 140 ? 20.944 9.346 -10.228 1.00 83.31 140 ILE A CA 1
ATOM 1120 C C . ILE A 1 140 ? 22.106 8.496 -9.691 1.00 83.31 140 ILE A C 1
ATOM 1122 O O . ILE A 1 140 ? 21.955 7.844 -8.662 1.00 83.31 140 ILE A O 1
ATOM 1126 N N . PRO A 1 141 ? 23.294 8.510 -10.317 1.00 80.69 141 PRO A N 1
ATOM 1127 C CA . PRO A 1 141 ? 24.505 7.969 -9.698 1.00 80.69 141 PRO A CA 1
ATOM 1128 C C . PRO A 1 141 ? 25.050 8.924 -8.612 1.00 80.69 141 PRO A C 1
ATOM 1130 O O . PRO A 1 141 ? 24.780 10.126 -8.681 1.00 80.69 141 PRO A O 1
ATOM 1133 N N . PRO A 1 142 ? 25.873 8.457 -7.648 1.00 84.12 142 PRO A N 1
ATOM 1134 C CA . PRO A 1 142 ? 26.365 7.089 -7.430 1.00 84.12 142 PRO A CA 1
ATOM 1135 C C . PRO A 1 142 ? 25.384 6.207 -6.635 1.00 84.12 142 PRO A C 1
ATOM 1137 O O . PRO A 1 142 ? 24.574 6.698 -5.864 1.00 84.12 142 PRO A O 1
ATOM 1140 N N . LYS A 1 143 ? 25.476 4.879 -6.764 1.00 80.75 143 LYS A N 1
ATOM 1141 C CA . LYS A 1 143 ? 24.526 3.946 -6.116 1.00 80.75 143 LYS A CA 1
ATOM 1142 C C . LYS A 1 143 ? 24.591 3.952 -4.581 1.00 80.75 143 LYS A C 1
ATOM 1144 O O . LYS A 1 143 ? 23.589 3.711 -3.923 1.00 80.75 143 LYS A O 1
ATOM 1149 N N . GLU A 1 144 ? 25.750 4.286 -4.019 1.00 86.56 144 GLU A N 1
ATOM 1150 C CA . GLU A 1 144 ? 26.007 4.327 -2.570 1.00 86.56 144 GLU A CA 1
ATOM 1151 C C . GLU A 1 144 ? 25.025 5.241 -1.811 1.00 86.56 144 GLU A C 1
ATOM 1153 O O . GLU A 1 144 ? 24.601 4.918 -0.702 1.00 86.56 144 GLU A O 1
ATOM 1158 N N . ILE A 1 145 ? 24.608 6.367 -2.412 1.00 89.69 145 ILE A N 1
ATOM 1159 C CA . ILE A 1 145 ? 23.692 7.315 -1.752 1.00 89.69 145 ILE A CA 1
ATOM 1160 C C . ILE A 1 145 ? 22.260 6.775 -1.624 1.00 89.69 145 ILE A C 1
ATOM 1162 O O . ILE A 1 145 ? 21.499 7.277 -0.797 1.00 89.69 145 ILE A O 1
ATOM 1166 N N . TRP A 1 146 ? 21.906 5.745 -2.399 1.00 89.50 146 TRP A N 1
ATOM 1167 C CA . TRP A 1 146 ? 20.574 5.135 -2.413 1.00 89.50 146 TRP A CA 1
ATOM 1168 C C . TRP A 1 146 ? 20.460 3.906 -1.506 1.00 89.50 146 TRP A C 1
ATOM 1170 O O . TRP A 1 146 ? 19.357 3.420 -1.273 1.00 89.50 146 TRP A O 1
ATOM 1180 N N . ILE A 1 147 ? 21.555 3.451 -0.884 1.00 88.06 147 ILE A N 1
ATOM 1181 C CA . ILE A 1 147 ? 21.525 2.321 0.061 1.00 88.06 147 ILE A CA 1
ATOM 1182 C C . ILE A 1 147 ? 20.473 2.526 1.173 1.00 88.06 147 ILE A C 1
ATOM 1184 O O . ILE A 1 147 ? 19.684 1.610 1.422 1.00 88.06 147 ILE A O 1
ATOM 1188 N N . PRO A 1 148 ? 20.371 3.701 1.835 1.00 90.69 148 PRO A N 1
ATOM 1189 C CA . PRO A 1 148 ? 19.358 3.905 2.870 1.00 90.69 148 PRO A CA 1
ATOM 1190 C C . PRO A 1 148 ? 17.927 3.830 2.327 1.00 90.69 148 PRO A C 1
ATOM 1192 O O . PRO A 1 148 ? 17.039 3.295 2.992 1.00 90.69 148 PRO A O 1
ATOM 1195 N N . THR A 1 149 ? 17.686 4.357 1.125 1.00 90.12 149 THR A N 1
ATOM 1196 C CA . THR A 1 149 ? 16.359 4.334 0.502 1.00 90.12 149 THR A CA 1
ATOM 1197 C C . THR A 1 149 ? 15.971 2.941 0.025 1.00 90.12 149 THR A C 1
ATOM 1199 O O . THR A 1 149 ? 14.817 2.556 0.201 1.00 90.12 149 THR A O 1
ATOM 1202 N N . ASP A 1 150 ? 16.923 2.152 -0.468 1.00 90.12 150 ASP A N 1
ATOM 1203 C CA . ASP A 1 150 ? 16.702 0.764 -0.884 1.00 90.12 150 ASP A CA 1
ATOM 1204 C C . ASP A 1 150 ? 16.366 -0.124 0.331 1.00 90.12 150 ASP A C 1
ATOM 1206 O O . ASP A 1 150 ? 15.483 -0.987 0.271 1.00 90.12 150 ASP A O 1
ATOM 1210 N N . ILE A 1 151 ? 16.990 0.142 1.489 1.00 92.31 151 ILE A N 1
ATOM 1211 C CA . ILE A 1 151 ? 16.626 -0.491 2.769 1.00 92.31 151 ILE A CA 1
ATOM 1212 C C . ILE A 1 151 ? 15.199 -0.103 3.180 1.00 92.31 151 ILE A C 1
ATOM 1214 O O . ILE A 1 151 ? 14.418 -0.967 3.585 1.00 92.31 151 ILE A O 1
ATOM 1218 N N . LEU A 1 152 ? 14.825 1.177 3.073 1.00 90.75 152 LEU A N 1
ATOM 1219 C CA . LEU A 1 152 ? 13.464 1.628 3.390 1.00 90.75 152 LEU A CA 1
ATOM 1220 C C . LEU A 1 152 ? 12.419 1.007 2.457 1.00 90.75 152 LEU A C 1
ATOM 1222 O O . LEU A 1 152 ? 11.357 0.606 2.934 1.00 90.75 152 LEU A O 1
ATOM 1226 N N . ASN A 1 153 ? 12.724 0.880 1.165 1.00 91.56 153 ASN A N 1
ATOM 1227 C CA . ASN A 1 153 ? 11.872 0.184 0.206 1.00 91.56 153 ASN A CA 1
ATOM 1228 C C . ASN A 1 153 ? 11.721 -1.302 0.591 1.00 91.56 153 ASN A C 1
ATOM 1230 O O . ASN A 1 153 ? 10.610 -1.813 0.724 1.00 91.56 153 ASN A O 1
ATOM 1234 N N . SER A 1 154 ? 12.817 -1.967 0.960 1.00 91.56 154 SER A N 1
ATOM 1235 C CA . SER A 1 154 ? 12.787 -3.354 1.454 1.00 91.56 154 SER A CA 1
ATOM 1236 C C . SER A 1 154 ? 11.958 -3.518 2.743 1.00 91.56 154 SER A C 1
ATOM 1238 O O . SER A 1 154 ? 11.292 -4.534 2.949 1.00 91.56 154 SER A O 1
ATOM 1240 N N . LEU A 1 155 ? 11.941 -2.499 3.609 1.00 94.19 155 LEU A N 1
ATOM 1241 C CA . LEU A 1 155 ? 11.144 -2.456 4.841 1.00 94.19 155 LEU A CA 1
ATOM 1242 C C . LEU A 1 155 ? 9.712 -1.939 4.640 1.00 94.19 155 LEU A C 1
ATOM 1244 O O . LEU A 1 155 ? 8.943 -1.868 5.606 1.00 94.19 155 LEU A O 1
ATOM 1248 N N . GLN A 1 156 ? 9.307 -1.606 3.414 1.00 93.25 156 GLN A N 1
ATOM 1249 C CA . GLN A 1 156 ? 7.991 -1.040 3.117 1.00 93.25 156 GLN A CA 1
ATOM 1250 C C . GLN A 1 156 ? 6.850 -1.905 3.664 1.00 93.25 156 GLN A C 1
ATOM 1252 O O . GLN A 1 156 ? 5.910 -1.389 4.277 1.00 93.25 156 GLN A O 1
ATOM 1257 N N . GLY A 1 157 ? 6.953 -3.229 3.523 1.00 92.00 157 GLY A N 1
ATOM 1258 C CA . GLY A 1 157 ? 5.971 -4.168 4.071 1.00 92.00 157 GLY A CA 1
ATOM 1259 C C . GLY A 1 157 ? 5.841 -4.078 5.597 1.00 92.00 157 GLY A C 1
ATOM 1260 O O . GLY A 1 157 ? 4.727 -4.085 6.131 1.00 92.00 157 GLY A O 1
ATOM 1261 N N . PHE A 1 158 ? 6.961 -3.911 6.305 1.00 94.62 158 PHE A N 1
ATOM 1262 C CA . PHE A 1 158 ? 6.972 -3.735 7.757 1.00 94.62 158 PHE A CA 1
ATOM 1263 C C . PHE A 1 158 ? 6.335 -2.401 8.170 1.00 94.62 158 PHE A C 1
ATOM 1265 O O . PHE A 1 158 ? 5.494 -2.369 9.071 1.00 94.62 158 PHE A O 1
ATOM 1272 N N . MET A 1 159 ? 6.649 -1.306 7.472 1.00 92.31 159 MET A N 1
ATOM 1273 C CA . MET A 1 159 ? 6.033 0.003 7.728 1.00 92.31 159 MET A CA 1
ATOM 1274 C C . MET A 1 159 ? 4.510 -0.038 7.540 1.00 92.31 159 MET A C 1
ATOM 1276 O O . MET A 1 159 ? 3.755 0.425 8.402 1.00 92.31 159 MET A O 1
ATOM 1280 N N . VAL A 1 160 ? 4.038 -0.663 6.456 1.00 92.62 160 VAL A N 1
ATOM 1281 C CA . VAL A 1 160 ? 2.606 -0.879 6.199 1.00 92.62 160 VAL A CA 1
ATOM 1282 C C . VAL A 1 160 ? 1.962 -1.687 7.327 1.00 92.62 160 VAL A C 1
ATOM 1284 O O . VAL A 1 160 ? 0.891 -1.313 7.816 1.00 92.62 160 VAL A O 1
ATOM 1287 N N . PHE A 1 161 ? 2.613 -2.756 7.788 1.00 91.94 161 PHE A N 1
ATOM 1288 C CA . PHE A 1 161 ? 2.127 -3.561 8.908 1.00 91.94 161 PHE A CA 1
ATOM 1289 C C . PHE A 1 161 ? 1.955 -2.725 10.186 1.00 91.94 161 PHE A C 1
ATOM 1291 O O . PHE A 1 161 ? 0.882 -2.751 10.803 1.00 91.94 161 PHE A O 1
ATOM 1298 N N . VAL A 1 162 ? 2.960 -1.920 10.542 1.00 90.94 162 VAL A N 1
ATOM 1299 C CA . VAL A 1 162 ? 2.918 -1.027 11.711 1.00 90.94 162 VAL A CA 1
ATOM 1300 C C . VAL A 1 162 ? 1.774 -0.010 11.596 1.00 90.94 162 VAL A C 1
ATOM 1302 O O . VAL A 1 162 ? 0.998 0.168 12.540 1.00 90.94 162 VAL A O 1
ATOM 1305 N N . ILE A 1 163 ? 1.582 0.607 10.426 1.00 90.00 163 ILE A N 1
ATOM 1306 C CA . ILE A 1 163 ? 0.468 1.540 10.179 1.00 90.00 163 ILE A CA 1
ATOM 1307 C C . ILE A 1 163 ? -0.888 0.833 10.323 1.00 90.00 163 ILE A C 1
ATOM 1309 O O . ILE A 1 163 ? -1.856 1.392 10.857 1.00 90.00 163 ILE A O 1
ATOM 1313 N N . VAL A 1 164 ? -0.989 -0.417 9.863 1.00 87.88 164 VAL A N 1
ATOM 1314 C CA . VAL A 1 164 ? -2.222 -1.200 9.970 1.00 87.88 164 VAL A CA 1
ATOM 1315 C C . VAL A 1 164 ? -2.554 -1.534 11.421 1.00 87.88 164 VAL A C 1
ATOM 1317 O O . VAL A 1 164 ? -3.696 -1.296 11.842 1.00 87.88 164 VAL A O 1
ATOM 1320 N N . ILE A 1 165 ? -1.579 -2.019 12.189 1.00 86.88 165 ILE A N 1
ATOM 1321 C CA . ILE A 1 165 ? -1.775 -2.424 13.584 1.00 86.88 165 ILE A CA 1
ATOM 1322 C C . ILE A 1 165 ? -1.914 -1.227 14.532 1.00 86.88 165 ILE A C 1
ATOM 1324 O O . ILE A 1 165 ? -2.593 -1.332 15.549 1.00 86.88 165 ILE A O 1
ATOM 1328 N N . ALA A 1 166 ? -1.389 -0.047 14.200 1.00 83.62 166 ALA A N 1
ATOM 1329 C CA . ALA A 1 166 ? -1.596 1.160 15.005 1.00 83.62 166 ALA A CA 1
ATOM 1330 C C . ALA A 1 166 ? -3.092 1.525 15.154 1.00 83.62 166 ALA A C 1
ATOM 1332 O O . ALA A 1 166 ? -3.517 2.104 16.165 1.00 83.62 166 ALA A O 1
ATOM 1333 N N . SER A 1 167 ? -3.939 1.109 14.207 1.00 80.12 167 SER A N 1
ATOM 1334 C CA . SER A 1 167 ? -5.385 1.333 14.244 1.00 80.12 167 SER A CA 1
ATOM 1335 C C . SER A 1 167 ? -6.055 0.604 15.414 1.00 80.12 167 SER A C 1
ATOM 1337 O O . SER A 1 167 ? -6.182 -0.622 15.433 1.00 80.12 167 SER A O 1
ATOM 1339 N N . LYS A 1 168 ? -6.545 1.370 16.402 1.00 75.69 168 LYS A N 1
ATOM 1340 C CA . LYS A 1 168 ? -7.262 0.837 17.580 1.00 75.69 168 LYS A CA 1
ATOM 1341 C C . LYS A 1 168 ? -8.459 -0.029 17.173 1.00 75.69 168 LYS A C 1
ATOM 1343 O O . LYS A 1 168 ? -8.681 -1.083 17.759 1.00 75.69 168 LYS A O 1
ATOM 1348 N N . LYS A 1 169 ? -9.191 0.376 16.128 1.00 77.75 169 LYS A N 1
ATOM 1349 C CA . LYS A 1 169 ? -10.337 -0.377 15.598 1.00 77.75 169 LYS A CA 1
ATOM 1350 C C . LYS A 1 169 ? -9.914 -1.757 15.101 1.00 77.75 169 LYS A C 1
ATOM 1352 O O . LYS A 1 169 ? -10.500 -2.750 15.522 1.00 77.75 169 LYS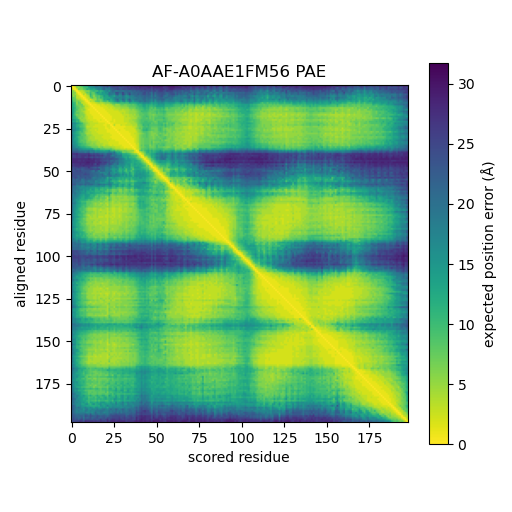 A O 1
ATOM 1357 N N . LYS A 1 170 ? -8.879 -1.821 14.256 1.00 80.31 170 LYS A N 1
ATOM 1358 C CA . LYS A 1 170 ? -8.381 -3.089 13.704 1.00 80.31 170 LYS A CA 1
ATOM 1359 C C . LYS A 1 170 ? -7.838 -3.994 14.810 1.00 80.31 170 LYS A C 1
ATOM 1361 O O . LYS A 1 170 ? -8.234 -5.151 14.875 1.00 80.31 170 LYS A O 1
ATOM 1366 N N . ARG A 1 171 ? -7.056 -3.453 15.755 1.00 83.75 171 ARG A N 1
ATOM 1367 C CA . ARG A 1 171 ? -6.594 -4.203 16.940 1.00 83.75 171 ARG A CA 1
ATOM 1368 C C . ARG A 1 171 ? -7.740 -4.784 17.754 1.00 83.75 171 A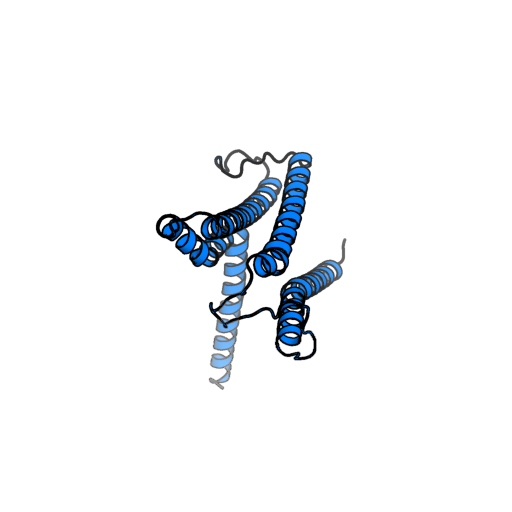RG A C 1
ATOM 1370 O O . ARG A 1 171 ? -7.700 -5.958 18.097 1.00 83.75 171 ARG A O 1
ATOM 1377 N N . ASN A 1 172 ? -8.772 -3.994 18.038 1.00 84.19 172 ASN A N 1
ATOM 1378 C CA . ASN A 1 172 ? -9.920 -4.465 18.810 1.00 84.19 172 ASN A CA 1
ATOM 1379 C C . ASN A 1 172 ? -10.713 -5.535 18.055 1.00 84.19 172 ASN A C 1
ATOM 1381 O O . ASN A 1 172 ? -11.189 -6.482 18.672 1.00 84.19 172 ASN A O 1
ATOM 1385 N N . MET A 1 173 ? -10.837 -5.416 16.731 1.00 83.94 173 MET A N 1
ATOM 1386 C CA . MET A 1 173 ? -11.445 -6.460 15.904 1.00 83.94 173 MET A CA 1
ATOM 1387 C C . MET A 1 173 ? -10.631 -7.755 15.945 1.00 83.94 173 MET A C 1
ATOM 1389 O O . MET A 1 173 ? -11.218 -8.810 16.163 1.00 83.94 173 MET A O 1
ATOM 1393 N N . MET A 1 174 ? -9.302 -7.679 15.813 1.00 85.38 174 MET A N 1
ATOM 1394 C CA . MET A 1 174 ? -8.432 -8.856 15.910 1.00 85.38 174 MET A CA 1
ATOM 1395 C C . MET A 1 174 ? -8.496 -9.496 17.296 1.00 85.38 174 MET A C 1
ATOM 1397 O O . MET A 1 174 ? -8.691 -10.700 17.387 1.00 85.38 174 MET A O 1
ATOM 1401 N N . LYS A 1 175 ? -8.438 -8.704 18.375 1.00 88.94 175 LYS A N 1
ATOM 1402 C CA . LYS A 1 175 ? -8.604 -9.205 19.750 1.00 88.94 175 LYS A CA 1
ATOM 1403 C C . LYS A 1 175 ? -9.953 -9.897 19.951 1.00 88.94 175 LYS A C 1
ATOM 1405 O O . LYS A 1 175 ? -10.009 -10.966 20.538 1.00 88.94 175 LYS A O 1
ATOM 1410 N N . LYS A 1 176 ? -11.043 -9.323 19.430 1.00 90.31 176 LYS A N 1
ATOM 1411 C CA . LYS A 1 176 ? -12.377 -9.943 19.498 1.00 90.31 176 LYS A CA 1
ATOM 1412 C C . LYS A 1 176 ? -12.446 -11.253 18.716 1.00 90.31 176 LYS A C 1
ATOM 1414 O O . LYS A 1 176 ? -13.056 -12.201 19.198 1.00 90.31 176 LYS A O 1
ATOM 1419 N N . ALA A 1 177 ? -11.863 -11.300 17.520 1.00 89.44 177 ALA A N 1
ATOM 1420 C CA . ALA A 1 177 ? -11.806 -12.520 16.720 1.00 89.44 177 ALA A CA 1
ATOM 1421 C C . ALA A 1 177 ? -10.977 -13.601 17.427 1.00 89.44 177 ALA A C 1
ATOM 1423 O O . ALA A 1 177 ? -11.430 -14.733 17.538 1.00 89.44 177 ALA A O 1
ATOM 1424 N N . TRP A 1 178 ? -9.826 -13.219 17.980 1.00 91.62 178 TRP A N 1
ATOM 1425 C CA . TRP A 1 178 ? -8.957 -14.097 18.754 1.00 91.62 178 TRP A CA 1
ATOM 1426 C C . TRP A 1 178 ? -9.671 -14.681 19.973 1.00 91.62 178 TRP A C 1
ATOM 1428 O O . TRP A 1 178 ? -9.746 -15.898 20.101 1.00 91.62 178 T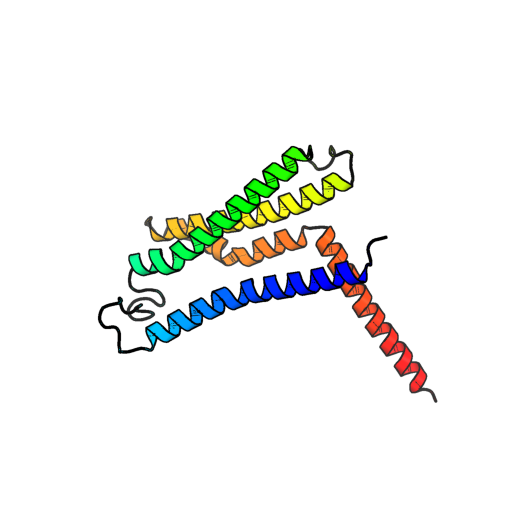RP A O 1
ATOM 1438 N N . ASN A 1 179 ? -10.281 -13.832 20.807 1.00 94.12 179 ASN A N 1
ATOM 1439 C CA . ASN A 1 179 ? -11.016 -14.284 21.988 1.00 94.12 179 ASN A CA 1
ATOM 1440 C C . ASN A 1 179 ? -12.151 -15.242 21.606 1.00 94.12 179 ASN A C 1
ATOM 1442 O O . ASN A 1 179 ? -12.269 -16.300 22.203 1.00 94.12 179 ASN A O 1
ATOM 1446 N N . LYS A 1 180 ? -12.917 -14.953 20.543 1.00 92.19 180 LYS A N 1
ATOM 1447 C CA . LYS A 1 180 ? -13.952 -15.880 20.054 1.00 92.19 180 LYS A CA 1
ATOM 1448 C C . LYS A 1 180 ? -13.394 -17.244 19.650 1.00 92.19 180 LYS A C 1
ATOM 1450 O O . LYS A 1 180 ? -14.044 -18.259 19.903 1.00 92.19 180 LYS A O 1
ATOM 1455 N N . THR A 1 181 ? -12.239 -17.278 18.990 1.00 91.62 181 THR A N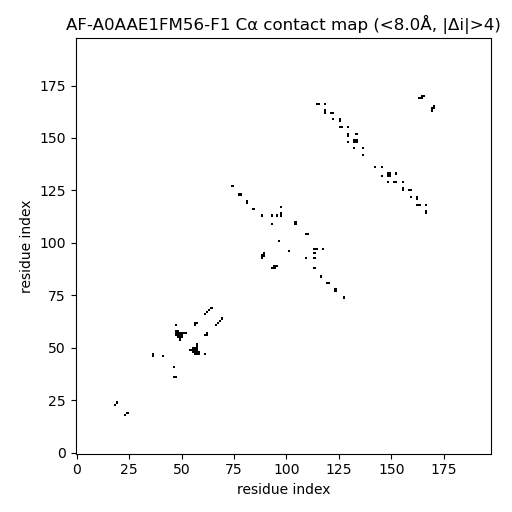 1
ATOM 1456 C CA . THR A 1 181 ? -11.578 -18.530 18.602 1.00 91.62 181 THR A CA 1
ATOM 1457 C C . THR A 1 181 ? -11.124 -19.304 19.837 1.00 91.62 181 THR A C 1
ATOM 1459 O O . THR A 1 181 ? -11.414 -20.495 19.933 1.00 91.62 181 THR A O 1
ATOM 1462 N N . VAL A 1 182 ? -10.501 -18.625 20.804 1.00 92.56 182 VAL A N 1
ATOM 1463 C CA . VAL A 1 182 ? -10.081 -19.215 22.085 1.00 92.56 182 VAL A CA 1
ATOM 1464 C C . VAL A 1 182 ? -11.287 -19.764 22.852 1.00 92.56 182 VAL A C 1
ATOM 1466 O O . VAL A 1 182 ? -11.300 -20.943 23.184 1.00 92.56 182 VAL A O 1
ATOM 1469 N N . ASP A 1 183 ? -12.351 -18.978 23.025 1.00 93.38 183 ASP A N 1
ATOM 1470 C CA . ASP A 1 183 ? -13.583 -19.397 23.711 1.00 93.38 183 ASP A CA 1
ATOM 1471 C C . ASP A 1 183 ? -14.252 -20.601 23.027 1.00 93.38 183 ASP A C 1
ATOM 1473 O O . ASP A 1 183 ? -14.917 -21.423 23.659 1.00 93.38 183 ASP A O 1
ATOM 1477 N N . SER A 1 184 ? -14.121 -20.710 21.703 1.00 91.56 184 SER A N 1
ATOM 1478 C CA . SER A 1 184 ? -14.647 -21.848 20.943 1.00 91.56 184 SER A CA 1
ATOM 1479 C C . SER A 1 184 ? -13.781 -23.098 21.111 1.00 91.56 184 SER A C 1
ATOM 1481 O O . SER A 1 184 ? -14.323 -24.200 21.164 1.00 91.56 184 SER A O 1
ATOM 1483 N N . ALA A 1 185 ? -12.460 -22.944 21.226 1.00 90.75 185 ALA A N 1
ATOM 1484 C CA . ALA A 1 185 ? -11.543 -24.043 21.519 1.00 90.75 185 ALA A CA 1
ATOM 1485 C C . ALA A 1 185 ? -11.728 -24.567 22.954 1.00 90.75 185 ALA A C 1
ATOM 1487 O O . ALA A 1 185 ? -11.863 -25.773 23.144 1.00 90.75 185 ALA A O 1
ATOM 1488 N N . VAL A 1 186 ? -11.841 -23.668 23.940 1.00 93.06 186 VAL A N 1
ATOM 1489 C CA . VAL A 1 186 ? -12.085 -24.016 25.352 1.00 93.06 186 VAL A CA 1
ATOM 1490 C C . VAL A 1 186 ? -13.403 -24.781 25.514 1.00 93.06 186 VAL A C 1
ATOM 1492 O O . VAL A 1 186 ? -13.433 -25.822 26.164 1.00 93.06 186 VAL A O 1
ATOM 1495 N N . ARG A 1 187 ? -14.487 -24.329 24.862 1.00 91.56 187 ARG A N 1
ATOM 1496 C CA . ARG A 1 187 ? -15.786 -25.028 24.903 1.00 91.56 187 ARG A CA 1
ATOM 1497 C C . ARG A 1 187 ? -15.732 -26.441 24.325 1.00 91.56 187 ARG A C 1
ATOM 1499 O O . ARG A 1 187 ? -16.314 -27.343 24.915 1.00 91.56 187 ARG A O 1
ATOM 1506 N N . LYS A 1 188 ? -15.023 -26.644 23.207 1.00 89.81 188 LYS A N 1
ATOM 1507 C CA . LYS A 1 188 ? -14.828 -27.983 22.621 1.00 89.81 188 LYS A CA 1
ATOM 1508 C C . LYS A 1 188 ? -14.053 -28.910 23.557 1.00 89.81 188 LYS A C 1
ATOM 1510 O O . LYS A 1 188 ? -14.385 -30.085 23.660 1.00 89.81 188 LYS A O 1
ATOM 1515 N N . MET A 1 189 ? -13.048 -28.376 24.247 1.00 87.00 189 MET A N 1
ATOM 1516 C CA . MET A 1 189 ? -12.241 -29.145 25.193 1.00 87.00 189 MET A CA 1
ATOM 1517 C C . MET A 1 189 ? -13.070 -29.584 26.409 1.00 87.00 189 MET A C 1
ATOM 1519 O O . MET A 1 189 ? -13.048 -30.756 26.763 1.00 87.00 189 MET A O 1
ATOM 1523 N N . SER A 1 190 ? -13.900 -28.690 26.960 1.00 87.19 190 SER A N 1
ATOM 1524 C CA . SER A 1 190 ? -14.815 -29.016 28.064 1.00 87.19 190 SER A CA 1
ATOM 1525 C C . SER A 1 190 ? -15.882 -30.055 27.690 1.00 87.19 190 SER A C 1
ATOM 1527 O O . SER A 1 190 ? -16.242 -30.866 28.536 1.00 87.19 190 SER A O 1
ATOM 1529 N N . SER A 1 191 ? -16.386 -30.067 26.447 1.00 81.12 191 SER A N 1
ATOM 1530 C CA . SER A 1 191 ? -17.372 -31.071 26.011 1.00 81.12 191 SER A CA 1
ATOM 1531 C C . SER A 1 191 ? -16.779 -32.469 25.811 1.00 81.12 191 SER A C 1
ATOM 1533 O O . SER A 1 191 ? -17.468 -33.461 26.045 1.00 81.12 191 SER A O 1
ATOM 1535 N N . SER A 1 192 ? -15.512 -32.563 25.390 1.00 77.62 192 SER A N 1
ATOM 1536 C CA . SER A 1 192 ? -14.825 -33.854 25.252 1.00 77.62 192 SER A CA 1
ATOM 1537 C C . SER A 1 192 ? -14.552 -34.498 26.610 1.00 77.62 192 SER A C 1
ATOM 1539 O O . SER A 1 192 ? -14.725 -35.704 26.745 1.00 77.62 192 SER A O 1
ATOM 1541 N N . ASP A 1 193 ? -14.202 -33.698 27.619 1.00 74.75 193 ASP A N 1
ATOM 1542 C CA . ASP A 1 193 ? -13.928 -34.186 28.976 1.00 74.75 193 ASP A CA 1
ATOM 1543 C C . ASP A 1 193 ? -15.190 -34.773 29.637 1.00 74.75 193 ASP A C 1
ATOM 1545 O O . ASP A 1 193 ? -15.151 -35.827 30.259 1.00 74.75 193 ASP A O 1
ATOM 1549 N N . SER A 1 194 ? -16.361 -34.163 29.410 1.00 67.56 194 SER A N 1
ATOM 1550 C CA . SER A 1 194 ? -17.643 -34.705 29.893 1.00 67.56 194 SER A CA 1
ATOM 1551 C C . SER A 1 194 ? -18.109 -35.973 29.166 1.00 67.56 194 SER A C 1
ATOM 1553 O O . SER A 1 194 ? -18.962 -36.679 29.691 1.00 67.56 194 SER A O 1
ATOM 1555 N N . SER A 1 195 ? -17.574 -36.269 27.977 1.00 62.34 195 SER A N 1
ATOM 1556 C CA . SER A 1 195 ? -17.969 -37.439 27.172 1.00 62.34 195 SER A CA 1
ATOM 1557 C C . SER A 1 195 ? -17.072 -38.665 27.401 1.00 62.34 195 SER A C 1
ATOM 1559 O O . SER A 1 195 ? -17.405 -39.748 26.937 1.00 62.34 195 SER A O 1
ATOM 1561 N N . GLY A 1 196 ? -15.928 -38.501 28.077 1.00 57.00 196 GLY A N 1
ATOM 1562 C CA . GLY A 1 196 ? -14.997 -39.589 28.412 1.00 57.00 196 GLY A CA 1
ATOM 1563 C C . GLY A 1 196 ? -15.178 -40.176 29.817 1.00 57.00 196 GLY A C 1
ATOM 1564 O O . GLY A 1 196 ? -14.434 -41.076 30.192 1.00 57.00 196 GLY A O 1
ATOM 1565 N N . VAL A 1 197 ? -16.128 -39.654 30.601 1.00 56.50 197 VAL A N 1
ATOM 1566 C CA . VAL A 1 197 ? -16.396 -40.064 31.997 1.00 56.50 197 VAL A CA 1
ATOM 1567 C C . VAL A 1 197 ? -17.647 -40.962 32.116 1.00 56.50 197 VAL A C 1
ATOM 1569 O O . VAL A 1 197 ? -17.974 -41.426 33.205 1.00 56.50 197 VAL A O 1
ATOM 1572 N N . THR A 1 198 ? -18.327 -41.255 31.005 1.00 47.56 198 THR A N 1
ATOM 1573 C CA . THR A 1 198 ? -19.429 -42.237 30.898 1.00 47.56 198 THR A CA 1
ATOM 1574 C C . THR A 1 198 ? -18.988 -43.465 30.127 1.00 47.56 198 THR A C 1
ATOM 1576 O O . THR A 1 198 ? -19.305 -44.582 30.583 1.00 47.56 198 THR A O 1
#

Solvent-accessible surface area (backbone atoms only — not comparable to full-atom values): 11524 Å² total; per-residue (Å²): 133,83,60,67,67,59,56,54,53,48,51,53,52,51,50,51,52,54,49,46,53,67,52,45,54,57,49,52,53,50,51,52,54,52,53,60,68,71,46,90,85,54,94,80,59,76,71,63,42,65,55,77,88,45,95,41,65,64,45,75,64,55,42,41,56,64,51,50,41,53,51,50,50,54,50,51,54,51,48,54,54,49,51,50,50,50,52,54,38,47,75,70,72,48,79,89,58,78,84,62,72,92,82,78,73,94,42,79,71,59,54,55,54,50,52,55,47,45,47,52,49,53,51,49,49,54,52,50,52,40,54,52,49,52,59,45,52,76,71,48,84,64,68,77,80,34,50,68,54,53,51,50,46,73,41,42,67,58,54,50,48,52,56,53,58,69,34,66,68,55,44,51,50,50,51,52,54,49,50,54,51,51,56,52,51,52,51,55,54,57,54,53,60,67,65,73,78,116

InterPro domains:
  IPR000832 GPCR, family 2, secretin-like [PF00002] (9-160)
  IPR017981 GPCR, family 2-like, 7TM [PS50261] (1-168)
  IPR052808 G-protein coupled receptor Mth-like [PTHR46953] (10-184)

pLDDT: mean 77.74, std 14.43, range [38.0, 94.62]

Mean predicted aligned error: 11.23 Å

Secondary structure (DSSP, 8-state):
---HHHHHHHHHHHHHHHHHHHHHHHHHHHHHHHHHHH-TT-TTS----TTSSSSS-S-HHHIIIIIIHHHHHHHHHHHHHHHHHHHHHHHTT----SSS-TT----HHHHHHHHHHHHHHHHHHHHHHHHHHHHHHHHSS-GGGGHHHHHHHHTHHHHHHHHHHH-HHHHHHHHHHHHHHHHHHHHHHHHHHHHS--

Sequence (198 aa):
MIPLSGILKNDKRKFCFYSLYSWGVPGIISIITVALHASPLVPSVTTLGFGEISCWFRGDIELLAYFYGFVSFLFAANLVLLLHTIWMLHQAGGSLQCCVRQHLLDTSFNRHHVQAFCQRFSLFLVMALCWITEVLSWKIPPKEIWIPTDILNSLQGFMVFVIVIASKKKRNMMKKAWNKTVDSAVRKMSSSDSSGVT